Protein AF-A0A0F2R3Y9-F1 (afdb_monomer_lite)

pLDDT: mean 81.36, std 16.97, range [34.66, 98.19]

Structure (mmCIF, N/CA/C/O backbone):
data_AF-A0A0F2R3Y9-F1
#
_entry.id   AF-A0A0F2R3Y9-F1
#
loop_
_atom_site.group_PDB
_atom_site.id
_atom_site.type_symbol
_atom_site.label_atom_id
_atom_site.label_alt_id
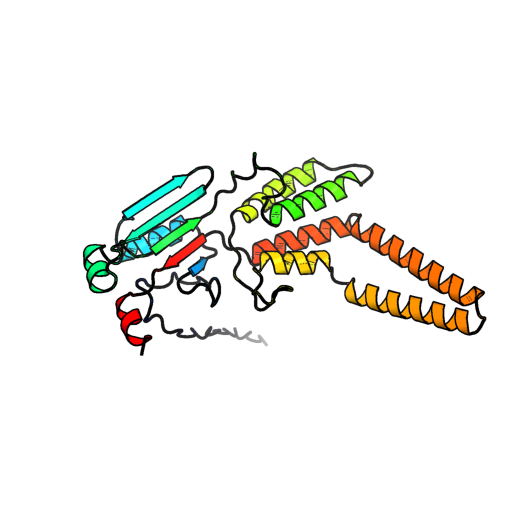_atom_site.label_comp_id
_atom_site.label_asym_id
_atom_site.label_entity_id
_atom_site.label_seq_id
_atom_site.pdbx_PDB_ins_code
_atom_site.Cartn_x
_atom_site.Cartn_y
_atom_site.Cartn_z
_atom_site.occupancy
_atom_site.B_iso_or_equiv
_atom_site.auth_seq_id
_atom_site.auth_comp_id
_atom_site.auth_asym_id
_atom_site.auth_atom_id
_atom_site.pdbx_PDB_model_num
ATOM 1 N N . MET A 1 1 ? 28.876 -37.464 28.758 1.00 40.03 1 MET A N 1
ATOM 2 C CA . MET A 1 1 ? 28.037 -37.826 27.591 1.00 40.03 1 MET A CA 1
ATOM 3 C C . MET A 1 1 ? 27.565 -36.551 26.901 1.00 40.03 1 MET A C 1
ATOM 5 O O . MET A 1 1 ? 26.727 -35.848 27.445 1.00 40.03 1 MET A O 1
ATOM 9 N N . ARG A 1 2 ? 28.167 -36.200 25.757 1.00 38.00 2 ARG A N 1
ATOM 10 C CA . ARG A 1 2 ? 27.858 -34.989 24.975 1.00 38.00 2 ARG A CA 1
ATOM 11 C C . ARG A 1 2 ? 26.819 -35.344 23.906 1.00 38.00 2 ARG A C 1
ATOM 13 O O . ARG A 1 2 ? 27.124 -36.139 23.021 1.00 38.00 2 ARG A O 1
ATOM 20 N N . ARG A 1 3 ? 25.600 -34.801 23.998 1.00 46.94 3 ARG A N 1
ATOM 21 C CA . ARG A 1 3 ? 24.568 -34.964 22.961 1.00 46.94 3 ARG A CA 1
ATOM 22 C C . ARG A 1 3 ? 24.826 -33.959 21.836 1.00 46.94 3 ARG A C 1
ATOM 24 O O . ARG A 1 3 ? 24.832 -32.756 22.068 1.00 46.94 3 ARG A O 1
ATOM 31 N N . LYS A 1 4 ? 25.094 -34.485 20.639 1.00 50.41 4 LYS A N 1
ATOM 32 C CA . LYS A 1 4 ? 25.230 -33.737 19.386 1.00 50.41 4 LYS A CA 1
ATOM 33 C C . LYS A 1 4 ? 23.856 -33.188 18.994 1.00 50.41 4 LYS A C 1
ATOM 35 O O . LYS A 1 4 ? 22.918 -33.961 18.825 1.00 50.41 4 LYS A O 1
ATOM 40 N N . MET A 1 5 ? 23.751 -31.870 18.875 1.00 48.22 5 MET A N 1
ATOM 41 C CA . MET A 1 5 ? 22.572 -31.175 18.367 1.00 48.22 5 MET A CA 1
ATOM 42 C C . MET A 1 5 ? 22.673 -31.168 16.836 1.00 48.22 5 MET A C 1
ATOM 44 O O . MET A 1 5 ? 23.572 -30.547 16.274 1.00 48.22 5 MET A O 1
ATOM 48 N N . ILE A 1 6 ? 21.831 -31.966 16.178 1.00 59.41 6 ILE A N 1
ATOM 49 C CA . ILE A 1 6 ? 21.770 -32.083 14.718 1.00 59.41 6 ILE A CA 1
ATOM 50 C C . ILE A 1 6 ? 20.962 -30.899 14.181 1.00 59.41 6 ILE A C 1
ATOM 52 O O . ILE A 1 6 ? 19.806 -30.702 14.548 1.00 59.41 6 ILE A O 1
ATOM 56 N N . LEU A 1 7 ? 21.619 -30.109 13.336 1.00 44.91 7 LEU A N 1
ATOM 57 C CA . LEU A 1 7 ? 21.083 -28.974 12.596 1.00 44.91 7 LEU A CA 1
ATOM 58 C C . LEU A 1 7 ? 20.102 -29.493 11.526 1.00 44.91 7 LEU A C 1
ATOM 60 O O . LEU A 1 7 ? 20.524 -30.101 10.545 1.00 44.91 7 LEU A O 1
ATOM 64 N N . PHE A 1 8 ? 18.799 -29.278 11.715 1.00 44.06 8 PHE A N 1
ATOM 65 C CA . PHE A 1 8 ? 17.793 -29.511 10.675 1.00 44.06 8 PHE A CA 1
ATOM 66 C C . PHE A 1 8 ? 17.764 -28.288 9.749 1.00 44.06 8 PHE A C 1
ATOM 68 O O . PHE A 1 8 ? 17.145 -27.271 10.053 1.00 44.06 8 PHE A O 1
ATOM 75 N N . VAL A 1 9 ? 18.476 -28.375 8.625 1.00 51.56 9 VAL A N 1
ATOM 76 C CA . VAL A 1 9 ? 18.332 -27.439 7.504 1.00 51.56 9 VAL A CA 1
ATOM 77 C C . VAL A 1 9 ? 17.033 -27.802 6.789 1.00 51.56 9 VAL A C 1
ATOM 79 O O . VAL A 1 9 ? 16.992 -28.731 5.986 1.00 51.56 9 VAL A O 1
ATOM 82 N N . ILE A 1 10 ? 15.950 -27.103 7.124 1.00 46.62 10 ILE A N 1
ATOM 83 C CA . ILE A 1 10 ? 14.699 -27.167 6.366 1.00 46.62 10 ILE A CA 1
ATOM 84 C C . ILE A 1 10 ? 14.893 -26.286 5.133 1.00 46.62 10 ILE A C 1
ATOM 86 O O . ILE A 1 10 ? 14.731 -25.068 5.169 1.00 46.62 10 ILE A O 1
ATOM 90 N N . LEU A 1 11 ? 15.316 -26.928 4.046 1.00 40.19 11 LEU A N 1
ATOM 91 C CA . LEU A 1 11 ? 15.339 -26.369 2.704 1.00 40.19 11 LEU A CA 1
ATOM 92 C C . LEU A 1 11 ? 13.886 -26.296 2.212 1.00 40.19 11 LEU A C 1
ATOM 94 O O . LEU A 1 11 ? 13.387 -27.215 1.566 1.00 40.19 11 LEU A O 1
ATOM 98 N N . SER A 1 12 ? 13.177 -25.230 2.579 1.00 42.28 12 SER A N 1
ATOM 99 C CA . SER A 1 12 ? 11.863 -24.930 2.015 1.00 42.28 12 SER A CA 1
ATOM 100 C C . SER A 1 12 ? 12.043 -24.572 0.542 1.00 42.28 12 SER A C 1
ATOM 102 O O . SER A 1 12 ? 12.284 -23.415 0.200 1.00 42.28 12 SER A O 1
ATOM 104 N N . LEU A 1 13 ? 11.943 -25.578 -0.332 1.00 40.94 13 LEU A N 1
ATOM 105 C CA . LEU A 1 13 ? 11.600 -25.383 -1.735 1.00 40.94 13 LEU A CA 1
ATOM 106 C C . LEU A 1 13 ? 10.250 -24.659 -1.766 1.00 40.94 13 LEU A C 1
ATOM 108 O O . LEU A 1 13 ? 9.191 -25.283 -1.710 1.00 40.94 13 LEU A O 1
ATOM 112 N N . MET A 1 14 ? 10.283 -23.331 -1.836 1.00 44.75 14 MET A N 1
ATOM 113 C CA . MET A 1 14 ? 9.154 -22.587 -2.363 1.00 44.75 14 MET A CA 1
ATOM 114 C C . MET A 1 14 ? 9.002 -23.028 -3.812 1.00 44.75 14 MET A C 1
ATOM 116 O O . MET A 1 14 ? 9.842 -22.725 -4.658 1.00 44.75 14 MET A O 1
ATOM 120 N N . GLY A 1 15 ? 7.971 -23.838 -4.052 1.00 40.78 15 GLY A N 1
ATOM 121 C CA . GLY A 1 15 ? 7.560 -24.242 -5.381 1.00 40.78 15 GLY A CA 1
ATOM 122 C C . GLY A 1 15 ? 7.377 -22.992 -6.221 1.00 40.78 15 GLY A C 1
ATOM 123 O O . GLY A 1 15 ? 6.448 -22.218 -6.003 1.00 40.78 15 GLY A O 1
ATOM 124 N N . VAL A 1 16 ? 8.298 -22.792 -7.159 1.00 44.16 16 VAL A N 1
ATOM 125 C CA . VAL A 1 16 ? 8.151 -21.830 -8.240 1.00 44.16 16 VAL A CA 1
ATOM 126 C C . VAL A 1 16 ? 6.976 -22.340 -9.063 1.00 44.16 16 VAL A C 1
ATOM 128 O O . VAL A 1 16 ? 7.125 -23.221 -9.909 1.00 44.16 16 VAL A O 1
ATOM 131 N N . THR A 1 17 ? 5.778 -21.852 -8.750 1.00 42.53 17 THR A N 1
ATOM 132 C CA . THR A 1 17 ? 4.620 -21.983 -9.623 1.00 42.53 17 THR A CA 1
ATOM 133 C C . THR A 1 17 ? 5.016 -21.332 -10.935 1.00 42.53 17 THR A C 1
ATOM 135 O O . THR A 1 17 ? 5.116 -20.110 -11.030 1.00 42.53 17 THR A O 1
ATOM 138 N N . SER A 1 18 ? 5.324 -22.169 -11.918 1.00 41.16 18 SER A N 1
ATOM 139 C CA . SER A 1 18 ? 5.604 -21.797 -13.296 1.00 41.16 18 SER A CA 1
ATOM 140 C C . SER A 1 18 ? 4.277 -21.362 -13.915 1.00 41.16 18 SER A C 1
ATOM 142 O O . SER A 1 18 ? 3.652 -22.091 -14.679 1.00 41.16 18 SER A O 1
ATOM 144 N N . SER A 1 19 ? 3.791 -20.183 -13.521 1.00 46.03 19 SER A N 1
ATOM 145 C CA . SER A 1 19 ? 2.838 -19.455 -14.345 1.00 46.03 19 SER A CA 1
ATOM 146 C C . SER A 1 19 ? 3.525 -19.233 -15.685 1.00 46.03 19 SER A C 1
ATOM 148 O O . SER A 1 19 ? 4.710 -18.896 -15.733 1.00 46.03 19 SER A O 1
ATOM 150 N N . SER A 1 20 ? 2.823 -19.532 -16.773 1.00 47.09 20 SER A N 1
ATOM 151 C CA . SER A 1 20 ? 3.356 -19.438 -18.124 1.00 47.09 20 SER A CA 1
ATOM 152 C C . SER A 1 20 ? 3.825 -18.008 -18.394 1.00 47.09 20 SER A C 1
ATOM 154 O O . SER A 1 20 ? 3.058 -17.155 -18.827 1.00 47.09 20 SER A O 1
ATOM 156 N N . ALA A 1 21 ? 5.113 -17.758 -18.170 1.00 52.66 21 ALA A N 1
ATOM 157 C CA . ALA A 1 21 ? 5.819 -16.531 -18.523 1.00 52.66 21 ALA A CA 1
ATOM 158 C C . ALA A 1 21 ? 5.911 -16.319 -20.050 1.00 52.66 21 ALA A C 1
ATOM 160 O O . ALA A 1 21 ? 6.653 -15.455 -20.500 1.00 52.66 21 ALA A O 1
ATOM 161 N N . GLY A 1 22 ? 5.186 -17.120 -20.842 1.00 59.03 22 GLY A N 1
ATOM 162 C CA . GLY A 1 22 ? 5.231 -17.127 -22.301 1.00 59.03 22 GLY A CA 1
ATOM 163 C C . GLY A 1 22 ? 4.578 -15.915 -22.959 1.00 59.03 22 GLY A C 1
ATOM 164 O O . GLY A 1 22 ? 4.890 -15.648 -24.107 1.00 59.03 22 GLY A O 1
ATOM 165 N N . ASP A 1 23 ? 3.745 -15.158 -22.240 1.00 81.75 23 ASP A N 1
ATOM 166 C CA . ASP A 1 23 ? 3.002 -14.035 -22.829 1.00 81.75 23 ASP A CA 1
ATOM 167 C C . ASP A 1 23 ? 3.606 -12.659 -22.499 1.00 81.75 23 ASP A C 1
ATOM 169 O O . ASP A 1 23 ? 3.017 -11.637 -22.842 1.00 81.75 23 ASP A O 1
ATOM 173 N N . LEU A 1 24 ? 4.747 -12.587 -21.804 1.00 87.25 24 LEU A N 1
ATOM 174 C CA . LEU A 1 24 ? 5.373 -11.319 -21.408 1.00 87.25 24 LEU A CA 1
ATOM 175 C C . LEU A 1 24 ? 6.619 -11.035 -22.239 1.00 87.25 24 LEU A C 1
ATOM 177 O O . LEU A 1 24 ? 7.456 -11.907 -22.447 1.00 87.25 24 LEU A O 1
ATOM 181 N N . LEU A 1 25 ? 6.795 -9.774 -22.633 1.00 89.69 25 LEU A N 1
ATOM 182 C CA . LEU A 1 25 ? 7.944 -9.357 -23.443 1.00 89.69 25 LEU A CA 1
ATOM 183 C C . LEU A 1 25 ? 9.272 -9.331 -22.692 1.00 89.69 25 LEU A C 1
ATOM 185 O O . LEU A 1 25 ? 10.326 -9.269 -23.320 1.00 89.69 25 LEU A O 1
ATOM 189 N N . ALA A 1 26 ? 9.227 -9.337 -21.364 1.00 92.31 26 ALA A N 1
ATOM 190 C CA . ALA A 1 26 ? 10.391 -9.239 -20.501 1.00 92.31 26 ALA A CA 1
ATOM 191 C C . ALA A 1 26 ? 10.300 -10.246 -19.350 1.00 92.31 26 ALA A C 1
ATOM 193 O O . ALA A 1 26 ? 9.192 -10.589 -18.922 1.00 92.31 26 ALA A O 1
ATOM 194 N N . PRO A 1 27 ? 11.445 -10.686 -18.796 1.00 94.19 27 PRO A N 1
ATOM 195 C CA . PRO A 1 27 ? 11.444 -11.515 -17.602 1.00 94.19 27 PRO A CA 1
ATOM 196 C C . PRO A 1 27 ? 10.853 -10.752 -16.411 1.00 94.19 27 PRO A C 1
ATOM 198 O O . PRO A 1 27 ? 11.134 -9.572 -16.205 1.00 94.19 27 PRO A O 1
ATOM 201 N N . ILE A 1 28 ? 10.072 -11.450 -15.587 1.00 95.56 28 ILE A N 1
ATOM 202 C CA . ILE A 1 28 ? 9.555 -10.897 -14.332 1.00 95.56 28 ILE A CA 1
ATOM 203 C C . ILE A 1 28 ? 10.728 -10.681 -13.366 1.00 95.56 28 ILE A C 1
ATOM 205 O O . ILE A 1 28 ? 11.554 -11.575 -13.168 1.00 95.56 28 ILE A O 1
ATOM 209 N N . TYR A 1 29 ? 10.785 -9.504 -12.739 1.00 96.62 29 TYR A N 1
ATOM 210 C CA . TYR A 1 29 ? 11.793 -9.194 -11.723 1.00 96.62 29 TYR A CA 1
ATOM 211 C C . TYR A 1 29 ? 11.750 -10.211 -10.559 1.00 96.62 29 TYR A C 1
ATOM 213 O O . TYR A 1 29 ? 10.668 -10.463 -10.016 1.00 96.62 29 TYR A O 1
ATOM 221 N N . PRO A 1 30 ? 12.894 -10.782 -10.131 1.00 96.75 30 PRO A N 1
ATOM 222 C CA . PRO A 1 30 ? 12.930 -11.778 -9.062 1.00 96.75 30 PRO A CA 1
ATOM 223 C C . PRO A 1 30 ? 12.281 -11.294 -7.760 1.00 96.75 30 PRO A C 1
ATOM 225 O O . PRO A 1 30 ? 12.584 -10.214 -7.263 1.00 96.75 30 PRO A O 1
ATOM 228 N N . GLY A 1 31 ? 11.388 -12.107 -7.191 1.00 95.31 31 GLY A N 1
ATOM 229 C CA . GLY A 1 31 ? 10.682 -11.778 -5.947 1.00 95.31 31 GLY A CA 1
ATOM 230 C C . GLY A 1 31 ? 9.546 -10.759 -6.098 1.00 95.31 31 GLY A C 1
ATOM 231 O O . GLY A 1 31 ? 8.914 -10.414 -5.099 1.00 95.31 31 GLY A O 1
ATOM 232 N N . ALA A 1 32 ? 9.255 -10.289 -7.315 1.00 97.19 32 ALA A N 1
ATOM 233 C CA . ALA A 1 32 ? 8.072 -9.478 -7.558 1.00 97.19 32 ALA A CA 1
ATOM 234 C C . ALA A 1 32 ? 6.789 -10.319 -7.433 1.00 97.19 32 ALA A C 1
ATOM 236 O O . ALA A 1 32 ? 6.745 -11.486 -7.822 1.00 97.19 32 ALA A O 1
ATOM 237 N N . VAL A 1 33 ? 5.729 -9.706 -6.912 1.00 95.81 33 VAL A N 1
ATOM 238 C CA . VAL A 1 33 ? 4.396 -10.309 -6.787 1.00 95.81 33 VAL A CA 1
ATOM 239 C C . VAL A 1 33 ? 3.462 -9.738 -7.847 1.00 95.81 33 VAL A C 1
ATOM 241 O O . VAL A 1 33 ? 3.608 -8.581 -8.238 1.00 95.81 33 VAL A O 1
ATOM 244 N N . SER A 1 34 ? 2.492 -10.522 -8.318 1.00 94.12 34 SER A N 1
ATOM 245 C CA . SER A 1 34 ? 1.458 -10.005 -9.222 1.00 94.12 34 SER A CA 1
ATOM 246 C C . SER A 1 34 ? 0.596 -8.961 -8.508 1.00 94.12 34 SER A C 1
ATOM 248 O O . SER A 1 34 ? 0.260 -9.122 -7.335 1.00 94.12 34 SER A O 1
ATOM 250 N N . PHE A 1 35 ? 0.223 -7.897 -9.222 1.00 90.88 35 PHE A N 1
ATOM 251 C CA . PHE A 1 35 ? -0.717 -6.901 -8.712 1.00 90.88 35 PHE A CA 1
ATOM 252 C C . PHE A 1 35 ? -2.122 -7.490 -8.508 1.00 90.88 35 PHE A C 1
ATOM 254 O O . PHE A 1 35 ? -2.826 -7.089 -7.586 1.00 90.88 35 PHE A O 1
ATOM 261 N N . GLY A 1 36 ? -2.530 -8.426 -9.366 1.00 87.00 36 GLY A N 1
ATOM 262 C CA . GLY A 1 36 ? -3.874 -8.993 -9.414 1.00 87.00 36 GLY A CA 1
ATOM 263 C C . GLY A 1 36 ? -4.154 -9.630 -10.776 1.00 87.00 36 GLY A C 1
ATOM 264 O O . GLY A 1 36 ? -3.518 -9.291 -11.774 1.00 87.00 36 GLY A O 1
ATOM 265 N N . SER A 1 37 ? -5.104 -10.565 -10.829 1.00 81.38 37 SER A N 1
ATOM 266 C CA . SER A 1 37 ? -5.457 -11.283 -12.065 1.00 81.38 37 SER A CA 1
ATOM 267 C C . SER A 1 37 ? -6.174 -10.418 -13.107 1.00 81.38 37 SER A C 1
ATOM 269 O O . SER A 1 37 ? -6.188 -10.765 -14.283 1.00 81.38 37 SER A O 1
ATOM 271 N N . ASP A 1 38 ? -6.748 -9.289 -12.697 1.00 80.31 38 ASP A N 1
ATOM 272 C CA . ASP A 1 38 ? -7.406 -8.303 -13.560 1.00 80.31 38 ASP A CA 1
ATOM 273 C C . ASP A 1 38 ? -6.417 -7.361 -14.270 1.00 80.31 38 ASP A C 1
ATOM 275 O O . ASP A 1 38 ? -6.800 -6.636 -15.188 1.00 80.31 38 ASP A O 1
ATOM 279 N N . ARG A 1 39 ? -5.147 -7.366 -13.851 1.00 81.44 39 ARG A N 1
ATOM 280 C CA . ARG A 1 39 ? -4.072 -6.527 -14.390 1.00 81.44 39 ARG A CA 1
ATOM 281 C C . ARG A 1 39 ? -2.864 -7.382 -14.778 1.00 81.44 39 ARG A C 1
ATOM 283 O O . ARG A 1 39 ? -1.811 -7.287 -14.136 1.00 81.44 39 ARG A O 1
ATOM 290 N N . PRO A 1 40 ? -2.990 -8.225 -15.820 1.00 86.69 40 PRO A N 1
ATOM 291 C CA . PRO A 1 40 ? -1.864 -9.008 -16.313 1.00 86.69 40 PRO A CA 1
ATOM 292 C C . PRO A 1 40 ? -0.706 -8.083 -16.710 1.00 86.69 40 PRO A C 1
ATOM 294 O O . PRO A 1 40 ? -0.921 -6.986 -17.219 1.00 86.69 40 PRO A O 1
ATOM 297 N N . GLY A 1 41 ? 0.527 -8.511 -16.437 1.00 90.62 41 GLY A N 1
ATOM 298 C CA . GLY A 1 41 ? 1.726 -7.710 -16.700 1.00 90.62 41 GLY A CA 1
ATOM 299 C C . GLY A 1 41 ? 2.079 -6.690 -15.612 1.00 90.62 41 GLY A C 1
ATOM 300 O O . GLY A 1 41 ? 3.182 -6.149 -15.644 1.00 90.62 41 GLY A O 1
ATOM 301 N N . HIS A 1 42 ? 1.221 -6.454 -14.613 1.00 93.94 42 HIS A N 1
ATOM 302 C CA . HIS A 1 42 ? 1.556 -5.588 -13.481 1.00 93.94 42 HIS A CA 1
ATOM 303 C C . HIS A 1 42 ? 2.095 -6.392 -12.294 1.00 93.94 42 HIS A C 1
ATOM 305 O O . HIS A 1 42 ? 1.447 -7.308 -11.779 1.00 93.94 42 HIS A O 1
ATOM 311 N N . PHE A 1 43 ? 3.264 -5.988 -11.813 1.00 96.81 43 PHE A N 1
ATOM 312 C CA . PHE A 1 43 ? 3.979 -6.601 -10.704 1.00 96.81 43 PHE A CA 1
ATOM 313 C C . PHE A 1 43 ? 4.434 -5.552 -9.692 1.00 96.81 43 PHE A C 1
ATOM 315 O O . PHE A 1 43 ? 4.614 -4.378 -10.018 1.00 96.81 43 PHE A O 1
ATOM 322 N N . LEU A 1 44 ? 4.638 -5.981 -8.453 1.00 97.56 44 LEU A N 1
ATOM 323 C CA . LEU A 1 44 ? 5.044 -5.151 -7.326 1.00 97.56 44 LEU A CA 1
ATOM 324 C C . LEU A 1 44 ? 6.265 -5.759 -6.635 1.00 97.56 44 LEU A C 1
ATOM 326 O O . LEU A 1 44 ? 6.353 -6.977 -6.499 1.00 97.56 44 LEU A O 1
ATOM 330 N N . THR A 1 45 ? 7.197 -4.934 -6.160 1.00 98.06 45 THR A N 1
ATOM 331 C CA . THR A 1 45 ? 8.374 -5.411 -5.416 1.00 98.06 45 THR A CA 1
ATOM 332 C C . THR A 1 45 ? 8.736 -4.507 -4.240 1.00 98.06 45 THR A C 1
ATOM 334 O O . THR A 1 45 ? 8.465 -3.304 -4.245 1.00 98.06 45 THR A O 1
ATOM 337 N N . LYS A 1 46 ? 9.301 -5.131 -3.196 1.00 97.38 46 LYS A N 1
ATOM 338 C CA . LYS A 1 46 ? 9.830 -4.465 -1.996 1.00 97.38 46 LYS A CA 1
ATOM 339 C C . LYS A 1 46 ? 11.172 -3.787 -2.264 1.00 97.38 46 LYS A C 1
ATOM 341 O O . LYS A 1 46 ? 11.564 -2.908 -1.500 1.00 97.38 46 LYS A O 1
ATOM 346 N N . ASP A 1 47 ? 11.840 -4.173 -3.346 1.00 98.12 47 ASP A N 1
ATOM 347 C CA . ASP A 1 47 ? 13.114 -3.596 -3.741 1.00 98.12 47 ASP A CA 1
ATOM 348 C C . ASP A 1 47 ? 12.960 -2.162 -4.251 1.00 98.12 47 ASP A C 1
ATOM 350 O O . ASP A 1 47 ? 11.907 -1.722 -4.728 1.00 98.12 47 ASP A O 1
ATOM 354 N N . SER A 1 48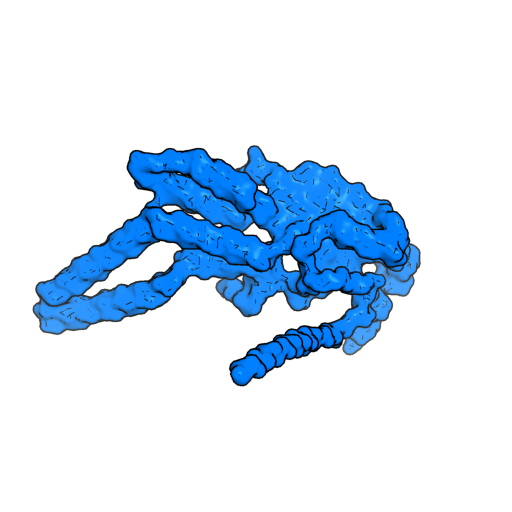 ? 14.052 -1.412 -4.138 1.00 97.12 48 SER A N 1
ATOM 355 C CA . SER A 1 48 ? 14.099 -0.014 -4.550 1.00 97.12 48 SER A CA 1
ATOM 356 C C . SER A 1 48 ? 14.035 0.147 -6.069 1.00 97.12 48 SER A C 1
ATOM 358 O O . SER A 1 48 ? 14.490 -0.708 -6.832 1.00 97.12 48 SER A O 1
ATOM 360 N N . PHE A 1 49 ? 13.559 1.314 -6.508 1.00 96.94 49 PHE A N 1
ATOM 361 C CA . PHE A 1 49 ? 13.556 1.717 -7.915 1.00 96.94 49 PHE A CA 1
ATOM 362 C C . PHE A 1 49 ? 14.909 1.498 -8.609 1.00 96.94 49 PHE A C 1
ATOM 364 O O . PHE A 1 49 ? 14.945 0.990 -9.724 1.00 96.94 49 PHE A O 1
ATOM 371 N N . GLU A 1 50 ? 16.025 1.836 -7.950 1.00 97.56 50 GLU A N 1
ATOM 372 C CA . GLU A 1 50 ? 17.367 1.696 -8.536 1.00 97.56 50 GLU A CA 1
ATOM 373 C C . GLU A 1 50 ? 17.774 0.239 -8.751 1.00 97.56 50 GLU A C 1
ATOM 375 O O . GLU A 1 50 ? 18.401 -0.082 -9.760 1.00 97.56 50 GLU A O 1
ATOM 380 N N . GLN A 1 51 ? 17.408 -0.658 -7.832 1.00 98.19 51 GLN A N 1
ATOM 381 C CA . GLN A 1 51 ? 17.692 -2.088 -7.979 1.00 98.19 51 GLN A CA 1
ATOM 382 C C . GLN A 1 51 ? 16.930 -2.669 -9.172 1.00 98.19 51 GLN A C 1
ATOM 384 O O . GLN A 1 51 ? 17.527 -3.326 -10.026 1.00 98.19 51 GLN A O 1
ATOM 389 N N . VAL A 1 52 ? 15.638 -2.353 -9.277 1.00 98.00 52 VAL A N 1
ATOM 390 C CA . VAL A 1 52 ? 14.782 -2.819 -10.374 1.00 98.00 52 VAL A CA 1
ATOM 391 C C . VAL A 1 52 ? 15.222 -2.224 -11.713 1.00 98.00 52 VAL A C 1
ATOM 393 O O . VAL A 1 52 ? 15.351 -2.940 -12.704 1.00 98.00 52 VAL A O 1
ATOM 396 N N . LYS A 1 53 ? 15.533 -0.924 -11.744 1.00 97.56 53 LYS A N 1
ATOM 397 C CA . LYS A 1 53 ? 16.093 -0.242 -12.917 1.00 97.56 53 LYS A CA 1
ATOM 398 C C . LYS A 1 53 ? 17.389 -0.910 -13.374 1.00 97.56 53 LYS A C 1
ATOM 400 O O . LYS A 1 53 ? 17.548 -1.181 -14.560 1.00 97.56 53 LYS A O 1
ATOM 405 N N . LYS A 1 54 ? 18.308 -1.200 -12.448 1.00 97.88 54 LYS A N 1
ATOM 406 C CA . LYS A 1 54 ? 19.583 -1.860 -12.758 1.00 97.88 54 LYS A CA 1
ATOM 407 C C . LYS A 1 54 ? 19.383 -3.266 -13.324 1.00 97.88 54 LYS A C 1
ATOM 409 O O . LYS A 1 54 ? 20.117 -3.641 -14.232 1.00 97.88 54 LYS A O 1
ATOM 414 N N . PHE A 1 55 ? 18.408 -4.020 -12.817 1.00 97.69 55 PHE A N 1
ATOM 415 C CA . PHE A 1 55 ? 18.080 -5.347 -13.339 1.00 97.69 55 PHE A CA 1
ATOM 416 C C . PHE A 1 55 ? 17.697 -5.291 -14.821 1.00 97.69 55 PHE A C 1
ATOM 418 O O . PHE A 1 55 ? 18.355 -5.927 -15.641 1.00 97.69 55 PHE A O 1
ATOM 425 N N . TYR A 1 56 ? 16.710 -4.468 -15.187 1.00 97.25 56 TYR A N 1
ATOM 426 C CA . TYR A 1 56 ? 16.283 -4.361 -16.586 1.00 97.25 56 TYR A CA 1
ATOM 427 C C . TYR A 1 56 ? 17.333 -3.704 -17.482 1.00 97.25 56 TYR A C 1
ATOM 429 O O . TYR A 1 56 ? 17.446 -4.059 -18.656 1.00 97.25 56 TYR A O 1
ATOM 437 N N . ALA A 1 57 ? 18.157 -2.813 -16.925 1.00 96.81 57 ALA A N 1
ATOM 438 C CA . ALA A 1 57 ? 19.292 -2.262 -17.649 1.00 96.81 57 ALA A CA 1
ATOM 439 C C . ALA A 1 57 ? 20.374 -3.309 -17.963 1.00 96.81 57 ALA A C 1
ATOM 441 O O . ALA A 1 57 ? 21.081 -3.178 -18.959 1.00 96.81 57 ALA A O 1
ATOM 442 N N . GLY A 1 58 ? 20.505 -4.348 -17.132 1.00 94.12 58 GLY A N 1
ATOM 443 C CA . GLY A 1 58 ? 21.411 -5.469 -17.378 1.00 94.12 58 GLY A CA 1
ATOM 444 C C . GLY A 1 58 ? 20.982 -6.351 -18.553 1.00 94.12 58 GLY A C 1
ATOM 445 O O . GLY A 1 58 ? 21.847 -6.900 -19.227 1.00 94.12 58 GLY A O 1
ATOM 446 N N . ASP A 1 59 ? 19.676 -6.452 -18.817 1.00 90.62 59 ASP A N 1
ATOM 447 C CA . ASP A 1 59 ? 19.130 -7.220 -19.945 1.00 90.62 59 ASP A CA 1
ATOM 448 C C . ASP A 1 59 ? 19.099 -6.407 -21.251 1.00 90.62 59 ASP A C 1
ATOM 450 O O . ASP A 1 59 ? 19.555 -6.873 -22.294 1.00 90.62 59 ASP A O 1
ATOM 454 N N . LYS A 1 60 ? 18.587 -5.167 -21.210 1.00 90.50 60 LYS A N 1
ATOM 455 C CA . LYS A 1 60 ? 18.349 -4.347 -22.418 1.00 90.50 60 LYS A CA 1
ATOM 456 C C . LYS A 1 60 ? 19.319 -3.202 -22.657 1.00 90.50 60 LYS A C 1
ATOM 458 O O . LYS A 1 60 ? 19.266 -2.584 -23.719 1.00 90.50 60 LYS A O 1
ATOM 463 N N . GLY A 1 61 ? 20.209 -2.914 -21.717 1.00 92.00 61 GLY A N 1
ATOM 464 C CA . GLY A 1 61 ? 21.025 -1.705 -21.751 1.00 92.00 61 GLY A CA 1
ATOM 465 C C . GLY A 1 61 ? 20.301 -0.495 -21.145 1.00 92.00 61 GLY A C 1
ATOM 466 O O . GLY A 1 61 ? 19.335 -0.650 -20.398 1.00 92.00 61 GLY A O 1
ATOM 467 N N . PRO A 1 62 ? 20.783 0.735 -21.387 1.00 93.50 62 PRO A N 1
ATOM 468 C CA . PRO A 1 62 ? 20.252 1.917 -20.719 1.00 93.50 62 PRO A CA 1
ATOM 469 C C . PRO A 1 62 ? 18.767 2.129 -21.026 1.00 93.50 62 PRO A C 1
ATOM 471 O O . PRO A 1 62 ? 18.269 1.784 -22.097 1.00 93.50 62 PRO A O 1
ATOM 474 N N . ALA A 1 63 ? 18.067 2.740 -20.074 1.00 94.44 63 ALA A N 1
ATOM 475 C CA . ALA A 1 63 ? 16.666 3.080 -20.244 1.00 94.44 63 ALA A CA 1
ATOM 476 C C . ALA A 1 63 ? 16.442 4.000 -21.450 1.00 94.44 63 ALA A C 1
ATOM 478 O O . ALA A 1 63 ? 17.187 4.954 -21.667 1.00 94.44 63 ALA A O 1
ATOM 479 N N . THR A 1 64 ? 15.362 3.746 -22.186 1.00 93.94 64 THR A N 1
ATOM 480 C CA . THR A 1 64 ? 14.946 4.558 -23.334 1.00 93.94 64 THR A CA 1
ATOM 481 C C . THR A 1 64 ? 14.445 5.928 -22.887 1.00 93.94 64 THR A C 1
ATOM 483 O O . THR A 1 64 ? 14.652 6.925 -23.572 1.00 93.94 64 THR A O 1
ATOM 486 N N . SER A 1 65 ? 13.788 5.996 -21.726 1.00 93.81 65 SER A N 1
ATOM 487 C CA . SER A 1 65 ? 13.427 7.265 -21.098 1.00 93.81 65 SER A CA 1
ATOM 488 C C . SER A 1 65 ? 13.378 7.144 -19.580 1.00 93.81 65 SER A C 1
ATOM 490 O O . SER A 1 65 ? 13.064 6.085 -19.038 1.00 93.81 65 SER A O 1
ATOM 492 N N . GLU A 1 66 ? 13.663 8.246 -18.897 1.00 94.75 66 GLU A N 1
ATOM 493 C CA . GLU A 1 66 ? 13.518 8.382 -17.452 1.00 94.75 66 GLU A CA 1
ATOM 494 C C . GLU A 1 66 ? 12.847 9.722 -17.155 1.00 94.75 66 GLU A C 1
ATOM 496 O O . GLU A 1 66 ? 13.235 10.762 -17.689 1.00 94.75 66 GLU A O 1
ATOM 501 N N . LYS A 1 67 ? 11.815 9.694 -16.314 1.00 92.94 67 LYS A N 1
ATOM 502 C CA . LYS A 1 67 ? 11.096 10.877 -15.849 1.00 92.94 67 LYS A CA 1
ATOM 503 C C . LYS A 1 67 ? 11.223 10.956 -14.337 1.00 92.94 67 LYS A C 1
ATOM 505 O O . LYS A 1 67 ? 10.975 9.979 -13.632 1.00 92.94 67 LYS A O 1
ATOM 510 N N . ASN A 1 68 ? 11.570 12.136 -13.843 1.00 91.19 68 ASN A N 1
ATOM 511 C CA . ASN A 1 68 ? 11.610 12.440 -12.421 1.00 91.19 68 ASN A CA 1
ATOM 512 C C . ASN A 1 68 ? 10.759 13.685 -12.172 1.00 91.19 68 ASN A C 1
ATOM 514 O O . ASN A 1 68 ? 11.200 14.803 -12.436 1.00 91.19 68 ASN A O 1
ATOM 518 N N . HIS A 1 69 ? 9.522 13.480 -11.730 1.00 82.69 69 HIS A N 1
ATOM 519 C CA . HIS A 1 69 ? 8.591 14.554 -11.420 1.00 82.69 69 HIS A CA 1
ATOM 520 C C . HIS A 1 69 ? 8.409 14.622 -9.909 1.00 82.69 69 HIS A C 1
ATOM 522 O O . HIS A 1 69 ? 8.018 13.631 -9.295 1.00 82.69 69 HIS A O 1
ATOM 528 N N . LYS A 1 70 ? 8.637 15.795 -9.309 1.00 78.69 70 LYS A N 1
ATOM 529 C CA . LYS A 1 70 ? 8.483 15.975 -7.856 1.00 78.69 70 LYS A CA 1
ATOM 530 C C . LYS A 1 70 ? 7.113 15.515 -7.362 1.00 78.69 70 LYS A C 1
ATOM 532 O O . LYS A 1 70 ? 7.025 14.835 -6.351 1.00 78.69 70 LYS A O 1
ATOM 537 N N . GLU A 1 71 ? 6.062 15.796 -8.128 1.00 77.31 71 GLU A N 1
ATOM 538 C CA . GLU A 1 71 ? 4.691 15.429 -7.757 1.00 77.31 71 GLU A CA 1
ATOM 539 C C . GLU A 1 71 ? 4.317 14.002 -8.193 1.00 77.31 71 GLU A C 1
ATOM 541 O O . GLU A 1 71 ? 3.730 13.256 -7.425 1.00 77.31 71 GLU A O 1
ATOM 546 N N . LEU A 1 72 ? 4.702 13.548 -9.391 1.00 77.50 72 LEU A N 1
ATOM 547 C CA . LEU A 1 72 ? 4.214 12.258 -9.911 1.00 77.50 72 LEU A CA 1
ATOM 548 C C . LEU A 1 72 ? 5.111 11.077 -9.515 1.00 77.50 72 LEU A C 1
ATOM 550 O O . LEU A 1 72 ? 4.716 9.920 -9.638 1.00 77.50 72 LEU A O 1
ATOM 554 N N . GLY A 1 73 ? 6.310 11.360 -9.007 1.00 89.38 73 GLY A N 1
ATOM 555 C CA . GLY A 1 73 ? 7.317 10.373 -8.659 1.00 89.38 73 GLY A CA 1
ATOM 556 C C . GLY A 1 73 ? 8.292 10.119 -9.802 1.00 89.38 73 GLY A C 1
ATOM 557 O O . GLY A 1 73 ? 8.554 10.982 -10.646 1.00 89.38 73 GLY A O 1
ATOM 558 N N . ARG A 1 74 ? 8.876 8.922 -9.813 1.00 94.56 74 ARG A N 1
ATOM 559 C CA . ARG A 1 74 ? 9.906 8.543 -10.784 1.00 94.56 74 ARG A CA 1
ATOM 560 C C . ARG A 1 74 ? 9.412 7.387 -11.623 1.00 94.56 74 ARG A C 1
ATOM 562 O O . ARG A 1 74 ? 8.841 6.434 -11.099 1.00 94.56 74 ARG A O 1
ATOM 569 N N . SER A 1 75 ? 9.669 7.462 -12.919 1.00 96.00 75 SER A N 1
ATOM 570 C CA . SER A 1 75 ? 9.410 6.363 -13.837 1.00 96.00 75 SER A CA 1
ATOM 571 C C . SER A 1 75 ? 10.556 6.203 -14.819 1.00 96.00 75 SER A C 1
ATOM 573 O O . SER A 1 75 ? 11.229 7.167 -15.185 1.00 96.00 75 SER A O 1
ATOM 575 N N . VAL A 1 76 ? 10.784 4.970 -15.239 1.00 97.06 76 VAL A N 1
ATOM 576 C CA . VAL A 1 76 ? 11.765 4.628 -16.262 1.00 97.06 76 VAL A CA 1
ATOM 577 C C . VAL A 1 76 ? 11.148 3.614 -17.213 1.00 97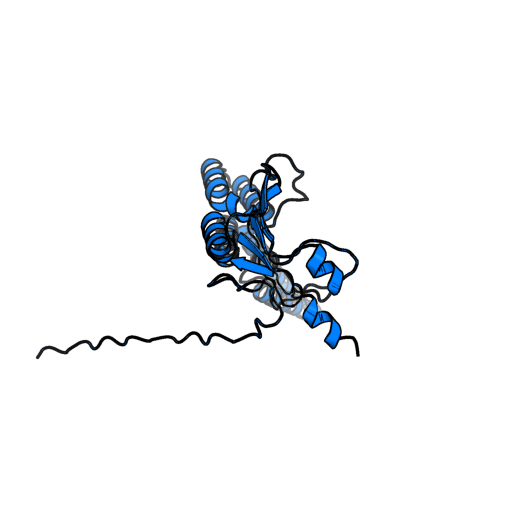.06 76 VAL A C 1
ATOM 579 O O . VAL A 1 76 ? 10.398 2.736 -16.785 1.00 97.06 76 VAL A O 1
ATOM 582 N N . PHE A 1 77 ? 11.440 3.765 -18.500 1.00 96.56 77 PHE A N 1
ATOM 583 C CA . PHE A 1 77 ? 10.961 2.880 -19.551 1.00 96.56 77 PHE A CA 1
ATOM 584 C C . PHE A 1 77 ? 12.127 2.201 -20.262 1.00 96.56 77 PHE A C 1
ATOM 586 O O . PHE A 1 77 ? 13.076 2.862 -20.693 1.00 96.56 77 PHE A O 1
ATOM 593 N N . PHE A 1 78 ? 12.011 0.888 -20.421 1.00 95.81 78 PHE A N 1
ATOM 594 C CA . PHE A 1 78 ? 12.902 0.054 -21.213 1.00 95.81 78 PHE A CA 1
ATOM 595 C C . PHE A 1 78 ? 12.119 -0.496 -22.397 1.00 95.81 78 PHE A C 1
ATOM 597 O O . PHE A 1 78 ? 11.158 -1.241 -22.211 1.00 95.81 78 PHE A O 1
ATOM 604 N N . GLN A 1 79 ? 12.525 -0.142 -23.611 1.00 94.31 79 GLN A N 1
ATOM 605 C CA . GLN A 1 79 ? 11.897 -0.648 -24.823 1.00 94.31 79 GLN A CA 1
ATOM 606 C C . GLN A 1 79 ? 12.361 -2.081 -25.119 1.00 94.31 79 GLN A C 1
ATOM 608 O O . GLN A 1 79 ? 13.557 -2.331 -25.250 1.00 94.31 79 GLN A O 1
ATOM 613 N N . TYR A 1 80 ? 11.412 -3.010 -25.262 1.00 91.81 80 TYR A N 1
ATOM 614 C CA . TYR A 1 80 ? 11.688 -4.407 -25.633 1.00 91.81 80 TYR A CA 1
ATOM 615 C C . TYR A 1 80 ? 11.309 -4.699 -27.085 1.00 91.81 80 TYR A C 1
ATOM 617 O O . TYR A 1 80 ? 11.935 -5.546 -27.717 1.00 91.81 80 TYR A O 1
ATOM 625 N N . MET A 1 81 ? 10.334 -3.968 -27.629 1.00 89.19 81 MET A N 1
ATOM 626 C CA . MET A 1 81 ? 9.918 -4.065 -29.023 1.00 89.19 81 MET A CA 1
ATOM 627 C C . MET A 1 81 ? 9.716 -2.665 -29.609 1.00 89.19 81 MET A C 1
ATOM 629 O O . MET A 1 81 ? 9.136 -1.781 -28.971 1.00 89.19 81 MET A O 1
ATOM 633 N N . SER A 1 82 ? 10.245 -2.443 -30.815 1.00 85.62 82 SER A N 1
ATOM 634 C CA . SER A 1 82 ? 10.137 -1.155 -31.502 1.00 85.62 82 SER A CA 1
ATOM 635 C C . SER A 1 82 ? 8.725 -0.912 -32.027 1.00 85.62 82 SER A C 1
ATOM 637 O O . SER A 1 82 ? 8.014 -1.860 -32.342 1.00 85.62 82 SER A O 1
ATOM 639 N N . ALA A 1 83 ? 8.330 0.353 -32.190 1.00 82.25 83 ALA A N 1
ATOM 640 C CA . ALA A 1 83 ? 7.045 0.703 -32.804 1.00 82.25 83 ALA A CA 1
ATOM 641 C C . ALA A 1 83 ? 6.855 0.053 -34.191 1.00 82.25 83 ALA A C 1
ATOM 643 O O . ALA A 1 83 ? 5.755 -0.377 -34.527 1.00 82.25 83 ALA A O 1
ATOM 644 N N . ALA A 1 84 ? 7.936 -0.074 -34.971 1.00 81.25 84 ALA A N 1
ATOM 645 C CA . ALA A 1 84 ? 7.913 -0.729 -36.278 1.00 81.25 84 ALA A CA 1
ATOM 646 C C . ALA A 1 84 ? 7.656 -2.242 -36.179 1.00 81.25 84 ALA A C 1
ATOM 648 O O . ALA A 1 84 ? 6.972 -2.809 -37.029 1.00 81.25 84 ALA A O 1
ATOM 649 N N . ASP A 1 85 ? 8.181 -2.899 -35.142 1.00 82.12 85 ASP A N 1
ATOM 650 C CA . ASP A 1 85 ? 7.930 -4.320 -34.895 1.00 82.12 85 ASP A CA 1
ATOM 651 C C . ASP A 1 85 ? 6.537 -4.561 -34.317 1.00 82.12 85 ASP A C 1
ATOM 653 O O . ASP A 1 85 ? 5.880 -5.516 -34.719 1.00 82.12 85 ASP A O 1
ATOM 657 N N . VAL A 1 86 ? 6.051 -3.667 -33.451 1.00 79.69 86 VAL A N 1
ATOM 658 C CA . VAL A 1 86 ? 4.675 -3.714 -32.936 1.00 79.69 86 VAL A CA 1
ATOM 659 C C . VAL A 1 86 ? 3.669 -3.532 -34.062 1.00 79.69 86 VAL A C 1
ATOM 661 O O . VAL A 1 86 ? 2.694 -4.270 -34.098 1.00 79.69 86 VAL A O 1
ATOM 664 N N . HIS A 1 87 ? 3.927 -2.638 -35.023 1.00 77.69 87 HIS A N 1
ATOM 665 C CA . HIS A 1 87 ? 3.037 -2.401 -36.166 1.00 77.69 87 HIS A CA 1
ATOM 666 C C . HIS A 1 87 ? 2.743 -3.666 -36.994 1.00 77.69 87 HIS A C 1
ATOM 668 O O . HIS A 1 87 ? 1.705 -3.745 -37.645 1.00 77.69 87 HIS A O 1
ATOM 674 N N . LYS A 1 88 ? 3.613 -4.686 -36.939 1.00 76.62 88 LYS A N 1
ATOM 675 C CA . LYS A 1 88 ? 3.376 -5.997 -37.572 1.00 76.62 88 LYS A CA 1
ATOM 676 C C . LYS A 1 88 ? 2.206 -6.764 -36.939 1.00 76.62 88 LYS A C 1
ATOM 678 O O . LYS A 1 88 ? 1.641 -7.632 -37.595 1.00 76.62 88 LYS A O 1
ATOM 683 N N . TYR A 1 89 ? 1.866 -6.454 -35.688 1.00 73.06 89 TYR A N 1
ATOM 684 C CA . TYR A 1 89 ? 0.853 -7.142 -34.883 1.00 73.06 89 TYR A CA 1
ATOM 685 C C . TYR A 1 89 ? -0.295 -6.218 -34.441 1.00 73.06 89 TYR A C 1
ATOM 687 O O . TYR A 1 89 ? -1.424 -6.679 -34.298 1.00 73.06 89 TYR A O 1
ATOM 695 N N . ASP A 1 90 ? -0.019 -4.928 -34.232 1.00 66.50 90 ASP A N 1
ATOM 696 C CA . ASP A 1 90 ? -0.976 -3.902 -33.815 1.00 66.50 90 ASP A CA 1
ATOM 697 C C . ASP A 1 90 ? -0.717 -2.584 -34.578 1.00 66.50 90 ASP A C 1
ATOM 699 O O . ASP A 1 90 ? 0.293 -1.910 -34.335 1.00 66.50 90 ASP A O 1
ATOM 703 N N . PRO A 1 91 ? -1.622 -2.169 -35.485 1.00 60.72 91 PRO A N 1
ATOM 704 C CA . PRO A 1 91 ? -1.426 -0.994 -36.327 1.00 60.72 91 PRO A CA 1
ATOM 705 C C . PRO A 1 91 ? -1.337 0.330 -35.549 1.00 60.72 91 PRO A C 1
ATOM 707 O O . PRO A 1 91 ? -0.890 1.323 -36.124 1.00 60.72 91 PRO A O 1
ATOM 710 N N . VAL A 1 92 ? -1.699 0.361 -34.257 1.00 63.00 92 VAL A N 1
ATOM 711 C CA . VAL A 1 92 ? -1.671 1.569 -33.410 1.00 63.00 92 VAL A CA 1
ATOM 712 C C . VAL A 1 92 ? -0.238 1.987 -33.009 1.00 63.00 92 VAL A C 1
ATOM 714 O O . VAL A 1 92 ? -0.021 3.134 -32.629 1.00 63.00 92 VAL A O 1
ATOM 717 N N . GLY A 1 93 ? 0.776 1.127 -33.194 1.00 60.66 93 GLY A N 1
ATOM 718 C CA . GLY A 1 93 ? 2.170 1.562 -33.403 1.00 60.66 93 GLY A CA 1
ATOM 719 C C . GLY A 1 93 ? 2.908 2.208 -32.218 1.00 60.66 93 GLY A C 1
ATOM 720 O O . GLY A 1 93 ? 3.790 3.039 -32.434 1.00 60.66 93 GLY A O 1
ATOM 721 N N . SER A 1 94 ? 2.606 1.831 -30.975 1.00 70.56 94 SER A N 1
ATOM 722 C CA . SER A 1 94 ? 3.400 2.259 -29.810 1.00 70.56 94 SER A CA 1
ATOM 723 C C . SER A 1 94 ? 4.570 1.307 -29.550 1.00 70.56 94 SER A C 1
ATOM 725 O O . SER A 1 94 ? 4.419 0.096 -29.670 1.00 70.56 94 SER A O 1
ATOM 727 N N . ALA A 1 95 ? 5.733 1.833 -29.151 1.00 72.81 95 ALA A N 1
ATOM 728 C CA . ALA A 1 95 ? 6.792 1.000 -28.580 1.00 72.81 95 ALA A CA 1
ATOM 729 C C . ALA A 1 95 ? 6.303 0.373 -27.264 1.00 72.81 95 ALA A C 1
ATOM 731 O O . ALA A 1 95 ? 5.632 1.039 -26.475 1.00 72.81 95 ALA A O 1
ATOM 732 N N . ILE A 1 96 ? 6.657 -0.887 -27.019 1.00 88.12 96 ILE A N 1
ATOM 733 C CA . ILE A 1 96 ? 6.219 -1.636 -25.833 1.00 88.12 96 ILE A CA 1
ATOM 734 C C . ILE A 1 96 ? 7.415 -2.254 -25.111 1.00 88.12 96 ILE A C 1
ATOM 736 O O . ILE A 1 96 ? 8.466 -2.536 -25.700 1.00 88.12 96 ILE A O 1
ATOM 740 N N . GLY A 1 97 ? 7.278 -2.423 -23.802 1.00 92.75 97 GLY A N 1
ATOM 741 C CA . GLY A 1 97 ? 8.359 -2.920 -22.967 1.00 92.75 97 GLY A CA 1
ATOM 742 C C . GLY A 1 97 ? 8.026 -2.850 -21.490 1.00 92.75 97 GLY A C 1
ATOM 743 O O . GLY A 1 97 ? 6.912 -3.190 -21.093 1.00 92.75 97 GLY A O 1
ATOM 744 N N . VAL A 1 98 ? 9.003 -2.435 -20.690 1.00 95.88 98 VAL A N 1
ATOM 745 C CA . VAL A 1 98 ? 8.907 -2.439 -19.230 1.00 95.88 98 VAL A CA 1
ATOM 746 C C . VAL A 1 98 ? 8.894 -1.018 -18.693 1.00 95.88 98 VAL A C 1
ATOM 748 O O . VAL A 1 98 ? 9.839 -0.258 -18.910 1.00 95.88 98 VAL A O 1
ATOM 751 N N . HIS A 1 99 ? 7.855 -0.686 -17.936 1.00 96.44 99 HIS A N 1
ATOM 752 C CA . HIS A 1 99 ? 7.782 0.519 -17.122 1.00 96.44 99 HIS A CA 1
ATOM 753 C C . HIS A 1 99 ? 8.055 0.171 -15.662 1.00 96.44 99 HIS A C 1
ATOM 755 O O . HIS A 1 99 ? 7.393 -0.683 -15.081 1.00 96.44 99 HIS A O 1
ATOM 761 N N . VAL A 1 100 ? 9.004 0.860 -15.039 1.00 97.38 100 VAL A N 1
ATOM 762 C CA . VAL A 1 100 ? 9.237 0.784 -13.591 1.00 97.38 100 VAL A CA 1
ATOM 763 C C . VAL A 1 100 ? 8.852 2.127 -12.994 1.00 97.38 100 VAL A C 1
ATOM 765 O O . VAL A 1 100 ? 9.298 3.158 -13.496 1.00 97.38 100 VAL A O 1
ATOM 768 N N . THR A 1 101 ? 8.042 2.126 -11.937 1.00 96.31 101 THR A N 1
ATOM 769 C CA . THR A 1 101 ? 7.466 3.350 -11.365 1.00 96.31 101 THR A CA 1
ATOM 770 C C . THR A 1 101 ? 7.482 3.330 -9.840 1.00 96.31 101 THR A C 1
ATOM 772 O O . THR A 1 101 ? 7.147 2.329 -9.208 1.00 96.31 101 THR A O 1
ATOM 775 N N . VAL A 1 102 ? 7.794 4.477 -9.240 1.00 94.81 102 VAL A N 1
ATOM 776 C CA . VAL A 1 102 ? 7.556 4.797 -7.824 1.00 94.81 102 VAL A CA 1
ATOM 777 C C . VAL A 1 102 ? 6.734 6.080 -7.742 1.00 94.81 102 VAL A C 1
ATOM 779 O O . VAL A 1 102 ? 7.005 7.023 -8.488 1.00 94.81 102 VAL A O 1
ATOM 782 N N . LYS A 1 103 ? 5.732 6.139 -6.857 1.00 90.56 103 LYS A N 1
ATOM 783 C CA . LYS A 1 103 ? 4.948 7.368 -6.650 1.00 90.56 103 LYS A CA 1
ATOM 784 C C . LYS A 1 103 ? 5.719 8.345 -5.772 1.00 90.56 103 LYS A C 1
ATOM 786 O O . LYS A 1 103 ? 6.511 7.937 -4.921 1.00 90.56 103 LYS A O 1
ATOM 791 N N . SER A 1 104 ? 5.463 9.637 -5.950 1.00 84.12 104 SER A N 1
ATOM 792 C CA . SER A 1 104 ? 5.971 10.632 -5.011 1.00 84.12 104 SER A CA 1
ATOM 793 C C . SER A 1 104 ? 5.228 10.570 -3.681 1.00 84.12 104 SER A C 1
ATOM 795 O O . SER A 1 104 ? 4.036 10.280 -3.622 1.00 84.12 104 SER A O 1
ATOM 797 N N . THR A 1 105 ? 5.937 10.929 -2.615 1.00 77.56 105 THR A N 1
ATOM 798 C CA . THR A 1 105 ? 5.361 11.205 -1.292 1.00 77.56 105 THR A CA 1
ATOM 799 C C . THR A 1 105 ? 5.105 12.703 -1.068 1.00 77.56 105 THR A C 1
ATOM 801 O O . THR A 1 105 ? 4.666 13.093 0.012 1.00 77.56 105 THR A O 1
ATOM 804 N N . GLU A 1 106 ? 5.457 13.561 -2.037 1.00 68.75 106 GLU A N 1
ATOM 805 C CA . GLU A 1 106 ? 5.379 15.030 -1.933 1.00 68.75 106 GLU A CA 1
ATOM 806 C C . GLU A 1 106 ? 4.018 15.606 -2.345 1.00 68.75 106 GLU A C 1
ATOM 808 O O . GLU A 1 106 ? 3.666 16.680 -1.864 1.00 68.75 106 GLU A O 1
ATOM 813 N N . MET A 1 107 ? 3.204 14.877 -3.126 1.00 55.50 107 MET A N 1
ATOM 814 C CA . MET A 1 107 ? 1.822 15.288 -3.459 1.00 55.50 107 MET A CA 1
ATOM 815 C C . MET A 1 107 ? 0.926 15.528 -2.234 1.00 55.50 107 MET A C 1
ATOM 817 O O . MET A 1 107 ? -0.135 16.128 -2.347 1.00 55.50 107 MET A O 1
ATOM 821 N N . LEU A 1 108 ? 1.358 15.098 -1.049 1.00 53.75 108 LEU A N 1
ATOM 822 C CA . LEU A 1 108 ? 0.624 15.253 0.203 1.00 53.75 108 LEU A CA 1
ATOM 823 C C . LEU A 1 108 ? 0.652 16.673 0.798 1.00 53.75 108 LEU A C 1
ATOM 825 O O . LEU A 1 108 ? 0.009 16.897 1.818 1.00 53.75 108 LEU A O 1
ATOM 829 N N . ALA A 1 109 ? 1.424 17.614 0.242 1.00 51.22 109 ALA A N 1
ATOM 830 C CA . ALA A 1 109 ? 1.662 18.914 0.880 1.00 51.22 109 ALA A CA 1
ATOM 831 C C . ALA A 1 109 ? 0.682 20.043 0.484 1.00 51.22 109 ALA A C 1
ATOM 833 O O . ALA A 1 109 ? 0.806 21.139 1.028 1.00 51.22 109 ALA A O 1
ATOM 834 N N . GLY A 1 110 ? -0.272 19.816 -0.429 1.00 46.28 110 GLY A N 1
ATOM 835 C CA . GLY A 1 110 ? -1.142 20.899 -0.925 1.00 46.28 110 GLY A CA 1
ATOM 836 C C . GLY A 1 110 ? -2.474 20.510 -1.577 1.00 46.28 110 GLY A C 1
ATOM 837 O O . GLY A 1 110 ? -3.230 21.407 -1.936 1.00 46.28 110 GLY A O 1
ATOM 838 N N . GLU A 1 111 ? -2.786 19.220 -1.715 1.00 44.59 111 GLU A N 1
ATOM 839 C CA . GLU A 1 111 ? -4.085 18.755 -2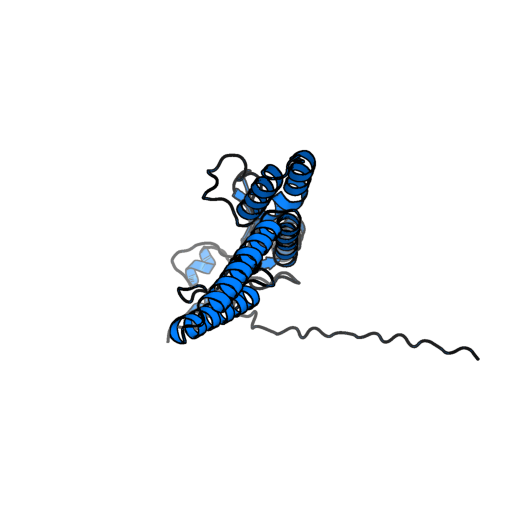.224 1.00 44.59 111 GLU A CA 1
ATOM 840 C C . GLU A 1 111 ? -5.116 18.629 -1.079 1.00 44.59 111 GLU A C 1
ATOM 842 O O . GLU A 1 111 ? -4.733 18.350 0.063 1.00 44.59 111 GLU A O 1
ATOM 847 N N . PRO A 1 112 ? -6.420 18.839 -1.346 1.00 42.62 112 PRO A N 1
ATOM 848 C CA . PRO A 1 112 ? -7.474 18.699 -0.344 1.00 42.62 112 PRO A CA 1
ATOM 849 C C . PRO A 1 112 ? -7.494 17.288 0.268 1.00 42.62 112 PRO A C 1
ATOM 851 O O . PRO A 1 112 ? -7.315 16.291 -0.426 1.00 42.62 112 PRO A O 1
ATOM 854 N N . GLU A 1 113 ? -7.767 17.200 1.577 1.00 41.94 113 GLU A N 1
ATOM 855 C CA . GLU A 1 113 ? -7.755 15.949 2.361 1.00 41.94 113 GLU A CA 1
ATOM 856 C C . GLU A 1 113 ? -8.605 14.807 1.755 1.00 41.94 113 GLU A C 1
ATOM 858 O O . GLU A 1 113 ? -8.367 13.642 2.053 1.00 41.94 113 GLU A O 1
ATOM 863 N N . SER A 1 114 ? -9.558 15.107 0.864 1.00 34.66 114 SER A N 1
ATOM 864 C CA . SER A 1 114 ? -10.445 14.129 0.219 1.00 34.66 114 SER A CA 1
ATOM 865 C C . SER A 1 114 ? -9.811 13.293 -0.903 1.00 34.66 114 SER A C 1
ATOM 867 O O . SER A 1 114 ? -10.434 12.327 -1.346 1.00 34.66 114 SER A O 1
ATOM 869 N N . SER A 1 115 ? -8.602 13.624 -1.371 1.00 39.62 115 SER A N 1
ATOM 870 C CA . SER A 1 115 ? -7.840 12.820 -2.345 1.00 39.62 115 SER A CA 1
ATOM 871 C C . SER A 1 115 ? -6.655 12.082 -1.718 1.00 39.62 115 SER A C 1
ATOM 873 O O . SER A 1 115 ? -5.808 11.539 -2.436 1.00 39.62 115 SER A O 1
ATOM 875 N N . LEU A 1 116 ? -6.563 12.071 -0.385 1.00 50.12 116 LEU A N 1
ATOM 876 C CA . LEU A 1 116 ? -5.458 11.434 0.311 1.00 50.12 116 LEU A CA 1
ATOM 877 C C . LEU A 1 116 ? -5.520 9.902 0.174 1.00 50.12 116 LEU A C 1
ATOM 879 O O . LEU A 1 116 ? -6.589 9.297 0.244 1.00 50.12 116 LEU A O 1
ATOM 883 N N . PRO A 1 117 ? -4.367 9.237 -0.002 1.00 70.50 117 PRO A N 1
ATOM 884 C CA . PRO A 1 117 ? -4.282 7.789 0.132 1.00 70.50 117 PRO A CA 1
ATOM 885 C C . PRO A 1 117 ? -4.659 7.361 1.558 1.00 70.50 117 PRO A C 1
ATOM 887 O O . PRO A 1 117 ? -4.432 8.106 2.508 1.00 70.50 117 PRO A O 1
ATOM 890 N N . VAL A 1 118 ? -5.125 6.116 1.706 1.00 84.69 118 VAL A N 1
ATOM 891 C CA . VAL A 1 118 ? -5.500 5.419 2.959 1.00 84.69 118 VAL A CA 1
ATOM 892 C C . VAL A 1 118 ? -4.652 5.785 4.196 1.00 84.69 118 VAL A C 1
ATOM 894 O O . VAL A 1 118 ? -5.161 5.910 5.308 1.00 84.69 118 VAL A O 1
ATOM 897 N N . VAL A 1 119 ? -3.343 5.969 4.020 1.00 87.88 119 VAL A N 1
ATOM 898 C CA . VAL A 1 119 ? -2.402 6.333 5.094 1.00 87.88 119 VAL A CA 1
ATOM 899 C C . VAL A 1 119 ? -2.719 7.703 5.711 1.00 87.88 119 VAL A C 1
ATOM 901 O O . VAL A 1 119 ? -2.608 7.865 6.926 1.00 87.88 119 VAL A O 1
ATOM 904 N N . GLY A 1 120 ? -3.108 8.685 4.891 1.00 84.38 120 GLY A N 1
ATOM 905 C CA . GLY A 1 120 ? -3.495 10.024 5.334 1.00 84.38 120 GLY A CA 1
ATOM 906 C C . GLY A 1 120 ? -4.719 9.989 6.244 1.00 84.38 120 GLY A C 1
ATOM 907 O O . GLY A 1 120 ? -4.680 10.575 7.323 1.00 84.38 120 GLY A O 1
ATOM 908 N N . ASP A 1 121 ? -5.739 9.211 5.876 1.00 86.12 121 ASP A N 1
ATOM 909 C CA . ASP A 1 121 ? -6.948 9.023 6.686 1.00 86.12 121 ASP A CA 1
ATOM 910 C C . ASP A 1 121 ? -6.626 8.421 8.057 1.00 86.12 121 ASP A C 1
ATOM 912 O O . ASP A 1 121 ? -7.112 8.895 9.086 1.00 86.12 121 ASP A O 1
ATOM 916 N N . ILE A 1 122 ? -5.762 7.401 8.095 1.00 90.12 122 ILE A N 1
ATOM 917 C CA . ILE A 1 122 ? -5.334 6.771 9.351 1.00 90.12 122 ILE A CA 1
ATOM 918 C C . ILE A 1 122 ? -4.591 7.780 10.234 1.00 90.12 122 ILE A C 1
ATOM 920 O O . ILE A 1 122 ? -4.899 7.907 11.422 1.00 90.12 122 ILE A O 1
ATOM 924 N N . LEU A 1 123 ? -3.636 8.527 9.673 1.00 90.19 123 LEU A N 1
ATOM 925 C CA . LEU A 1 123 ? -2.899 9.553 10.416 1.00 90.19 123 LEU A CA 1
ATOM 926 C C . LEU A 1 123 ? -3.835 10.668 10.908 1.00 90.19 123 LEU A C 1
ATOM 928 O O . LEU A 1 123 ? -3.732 11.078 12.065 1.00 90.19 123 LEU A O 1
ATOM 932 N N . GLY A 1 124 ? -4.797 11.099 10.090 1.00 86.25 124 GLY A N 1
ATOM 933 C CA . GLY A 1 124 ? -5.833 12.060 10.472 1.00 86.25 124 GLY A CA 1
ATOM 934 C C . GLY A 1 124 ? -6.675 11.571 11.653 1.00 86.25 124 GLY A C 1
ATOM 935 O O . GLY A 1 124 ? -6.882 12.309 12.619 1.00 86.25 124 GLY A O 1
ATOM 936 N N . ARG A 1 125 ? -7.081 10.295 11.651 1.00 88.62 125 ARG A N 1
ATOM 937 C CA . ARG A 1 125 ? -7.786 9.670 12.784 1.00 88.62 125 ARG A CA 1
ATOM 938 C C . ARG A 1 125 ? -6.933 9.651 14.046 1.00 88.62 125 ARG A C 1
ATOM 940 O O . ARG A 1 125 ? -7.416 10.061 15.099 1.00 88.62 125 ARG A O 1
ATOM 947 N N . ILE A 1 126 ? -5.661 9.263 13.951 1.00 89.75 126 ILE A N 1
ATOM 948 C CA . ILE A 1 126 ? -4.736 9.298 15.095 1.00 89.75 126 ILE A CA 1
ATOM 949 C C . ILE A 1 126 ? -4.603 10.724 15.643 1.00 89.75 126 ILE A C 1
ATOM 951 O O . ILE A 1 126 ? -4.699 10.917 16.854 1.00 89.75 126 ILE A O 1
ATOM 955 N N . LYS A 1 127 ? -4.455 11.733 14.774 1.00 89.19 127 LYS A N 1
ATOM 956 C CA . LYS A 1 127 ? -4.397 13.147 15.175 1.00 89.19 127 LYS A CA 1
ATOM 957 C C . LYS A 1 127 ? -5.638 13.551 15.966 1.00 89.19 127 LYS A C 1
ATOM 959 O O . LYS A 1 127 ? -5.509 14.135 17.039 1.00 89.19 127 LYS A O 1
ATOM 964 N N . MET A 1 128 ? -6.830 13.222 15.464 1.00 85.56 128 MET A N 1
ATOM 965 C CA . MET A 1 128 ? -8.089 13.518 16.154 1.00 85.56 128 MET A CA 1
ATOM 966 C C . MET A 1 128 ? -8.161 12.856 17.532 1.00 85.56 128 MET A C 1
ATOM 968 O O . MET A 1 128 ? -8.581 13.498 18.491 1.00 85.56 128 MET A O 1
ATOM 972 N N . LEU A 1 129 ? -7.736 11.597 17.648 1.00 87.56 129 LEU A N 1
ATOM 973 C CA . LEU A 1 129 ? -7.713 10.874 18.922 1.00 87.56 129 LEU A CA 1
ATOM 974 C C . LEU A 1 129 ? -6.741 11.513 19.918 1.00 87.56 129 LEU A C 1
ATOM 976 O O . LEU A 1 129 ? -7.097 11.730 21.073 1.00 87.56 129 LEU A O 1
ATOM 980 N N . MET A 1 130 ? -5.543 11.886 19.467 1.00 87.75 130 MET A N 1
ATOM 981 C CA . MET A 1 130 ? -4.548 12.561 20.306 1.00 87.75 130 MET A CA 1
ATOM 982 C C . MET A 1 130 ? -5.024 13.940 20.777 1.00 87.75 130 MET A C 1
ATOM 984 O O . MET A 1 130 ? -4.782 14.301 21.924 1.00 87.75 130 MET A O 1
ATOM 988 N N . MET A 1 131 ? -5.739 14.688 19.931 1.00 84.25 131 MET A N 1
ATOM 989 C CA . MET A 1 131 ? -6.325 15.992 20.281 1.00 84.25 131 MET A CA 1
ATOM 990 C C . MET A 1 131 ? -7.409 15.913 21.357 1.00 84.25 131 MET A C 1
ATOM 992 O O . MET A 1 131 ? -7.637 16.887 22.065 1.00 84.25 131 MET A O 1
ATOM 996 N N . ARG A 1 132 ? -8.088 14.767 21.479 1.00 83.19 132 ARG A N 1
ATOM 997 C CA . ARG A 1 132 ? -9.130 14.543 22.493 1.00 83.19 132 ARG A CA 1
ATOM 998 C C . ARG A 1 132 ? -8.567 14.176 23.865 1.00 83.19 132 ARG A C 1
ATOM 1000 O O . ARG A 1 132 ? -9.310 14.182 24.841 1.00 83.19 132 ARG A O 1
ATOM 1007 N N . GLN A 1 133 ? -7.283 13.839 23.954 1.00 80.44 133 GLN A N 1
ATOM 1008 C CA . GLN A 1 133 ? -6.634 13.586 25.235 1.00 80.44 133 GLN A CA 1
ATOM 1009 C C . GLN A 1 133 ? -6.368 14.918 25.948 1.00 80.44 133 GLN A C 1
ATOM 1011 O O . GLN A 1 133 ? -5.997 15.897 25.310 1.00 80.44 133 GLN A O 1
ATOM 1016 N N . ASN A 1 134 ? -6.488 14.949 27.281 1.00 71.19 134 ASN A N 1
ATOM 1017 C CA . ASN A 1 134 ? -6.268 16.156 28.100 1.00 71.19 134 ASN A CA 1
ATOM 1018 C C . ASN A 1 134 ? -4.866 16.792 27.946 1.00 71.19 134 ASN A C 1
ATOM 1020 O O . ASN A 1 134 ? -4.639 17.885 28.456 1.00 71.19 134 ASN A O 1
ATOM 1024 N N . ASN A 1 135 ? -3.924 16.122 27.272 1.00 73.94 135 ASN A N 1
ATOM 1025 C CA . ASN A 1 135 ? -2.601 16.648 26.953 1.00 73.94 135 ASN A CA 1
ATOM 1026 C C . ASN A 1 135 ? -2.140 16.160 25.559 1.00 73.94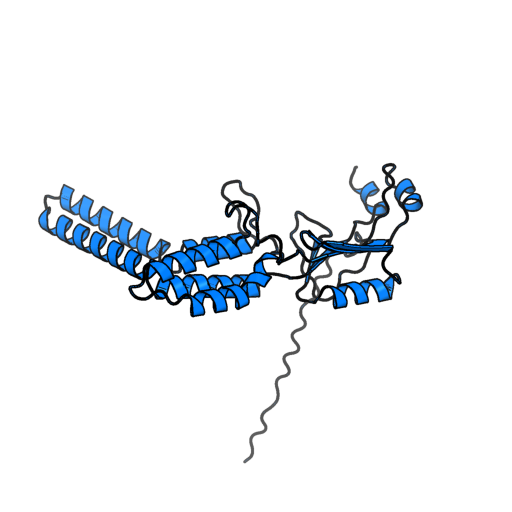 135 ASN A C 1
ATOM 1028 O O . ASN A 1 135 ? -1.509 15.101 25.462 1.00 73.94 135 ASN A O 1
ATOM 1032 N N . PRO A 1 136 ? -2.472 16.878 24.471 1.00 79.38 136 PRO A N 1
ATOM 1033 C CA . PRO A 1 136 ? -2.141 16.451 23.116 1.00 79.38 136 PRO A CA 1
ATOM 1034 C C . PRO A 1 136 ? -0.625 16.463 22.873 1.00 79.38 136 PRO A C 1
ATOM 1036 O O . PRO A 1 136 ? 0.016 17.512 22.834 1.00 79.38 136 PRO A O 1
ATOM 1039 N N . ASN A 1 137 ? -0.040 15.284 22.650 1.00 86.75 137 ASN A N 1
ATOM 1040 C CA . ASN A 1 137 ? 1.389 15.143 22.360 1.00 86.75 137 ASN A CA 1
ATOM 1041 C C . ASN A 1 137 ? 1.679 15.282 20.853 1.00 86.75 137 ASN A C 1
ATOM 1043 O O . ASN A 1 137 ? 1.833 14.290 20.134 1.00 86.75 137 ASN A O 1
ATOM 1047 N N . MET A 1 138 ? 1.758 16.520 20.365 1.00 88.69 138 MET A N 1
ATOM 1048 C CA . MET A 1 138 ? 1.993 16.788 18.939 1.00 88.69 138 MET A CA 1
ATOM 1049 C C . MET A 1 138 ? 3.369 16.364 18.430 1.00 88.69 138 MET A C 1
ATOM 1051 O O . MET A 1 138 ? 3.500 16.003 17.260 1.00 88.69 138 MET A O 1
ATOM 1055 N N . ASP A 1 139 ? 4.376 16.314 19.295 1.00 92.56 139 ASP A N 1
ATOM 1056 C CA . ASP A 1 139 ? 5.699 15.819 18.916 1.00 92.56 139 ASP A CA 1
ATOM 1057 C C . ASP A 1 139 ? 5.668 14.321 18.605 1.00 92.56 139 ASP A C 1
ATOM 1059 O O . ASP A 1 139 ? 6.271 13.870 17.628 1.00 92.56 139 ASP A O 1
ATOM 1063 N N . ALA A 1 140 ? 4.929 13.538 19.396 1.00 90.94 140 ALA A N 1
ATOM 1064 C CA . ALA A 1 140 ? 4.707 12.125 19.106 1.00 90.94 140 ALA A CA 1
ATOM 1065 C C . ALA A 1 140 ? 3.939 11.935 17.789 1.00 90.94 140 ALA A C 1
ATOM 1067 O O . ALA A 1 140 ? 4.291 11.051 17.007 1.00 90.94 140 ALA A O 1
ATOM 1068 N N . TYR A 1 141 ? 2.955 12.793 17.503 1.00 91.69 141 TYR A N 1
ATOM 1069 C CA . TYR A 1 141 ? 2.242 12.771 16.227 1.00 91.69 141 TYR A CA 1
ATOM 1070 C C . TYR A 1 141 ? 3.172 13.065 15.040 1.00 91.69 141 TYR A C 1
ATOM 1072 O O . TYR A 1 141 ? 3.208 12.294 14.085 1.00 91.69 141 TYR A O 1
ATOM 1080 N N . HIS A 1 142 ? 3.987 14.122 15.097 1.00 91.56 142 HIS A N 1
ATOM 1081 C CA . HIS A 1 142 ? 4.923 14.447 14.015 1.00 91.56 142 HIS A CA 1
ATOM 1082 C C . HIS A 1 142 ? 5.971 13.350 13.788 1.00 91.56 142 HIS A C 1
ATOM 1084 O O . HIS A 1 142 ? 6.300 13.044 12.640 1.00 91.56 142 HIS A O 1
ATOM 1090 N N . LYS A 1 143 ? 6.466 12.711 14.858 1.00 93.81 143 LYS A N 1
ATOM 1091 C CA . LYS A 1 143 ? 7.342 11.533 14.742 1.00 93.81 143 LYS A CA 1
ATOM 1092 C C . LYS A 1 143 ? 6.649 10.397 13.992 1.00 93.81 143 LYS A C 1
ATOM 1094 O O . LYS A 1 143 ? 7.253 9.819 13.093 1.00 93.81 143 LYS A O 1
ATOM 1099 N N . LEU A 1 144 ? 5.383 10.132 14.311 1.00 92.56 144 LEU A N 1
ATOM 1100 C CA . LEU A 1 144 ? 4.582 9.114 13.636 1.00 92.56 144 LEU A CA 1
ATOM 1101 C C . LEU A 1 144 ? 4.375 9.440 12.149 1.00 92.56 144 LEU A C 1
ATOM 1103 O O . LEU A 1 144 ? 4.591 8.585 11.294 1.00 92.56 144 LEU A O 1
ATOM 1107 N N . VAL A 1 145 ? 4.021 10.687 11.825 1.00 91.50 145 VAL A N 1
ATOM 1108 C CA . VAL A 1 145 ? 3.883 11.142 10.433 1.00 91.50 145 VAL A CA 1
ATOM 1109 C C . VAL A 1 145 ? 5.188 10.923 9.674 1.00 91.50 145 VAL A C 1
ATOM 1111 O O . VAL A 1 145 ? 5.177 10.327 8.603 1.00 91.50 145 VAL A O 1
ATOM 1114 N N . ASN A 1 146 ? 6.330 11.331 10.230 1.00 90.75 146 ASN A N 1
ATOM 1115 C CA . ASN A 1 146 ? 7.627 11.125 9.584 1.00 90.75 146 ASN A CA 1
ATOM 1116 C C . ASN A 1 146 ? 7.963 9.641 9.398 1.00 90.75 146 ASN A C 1
ATOM 1118 O O . ASN A 1 146 ? 8.516 9.267 8.365 1.00 90.75 146 ASN A O 1
ATOM 1122 N N . GLN A 1 147 ? 7.590 8.799 10.362 1.00 94.69 147 GLN A N 1
ATOM 1123 C CA . GLN A 1 147 ? 7.797 7.361 10.284 1.00 94.69 147 GLN A CA 1
ATOM 1124 C C . GLN A 1 147 ? 6.991 6.722 9.150 1.00 94.69 147 GLN A C 1
ATOM 1126 O O . GLN A 1 147 ? 7.553 5.898 8.441 1.00 94.69 147 GLN A O 1
ATOM 1131 N N . TYR A 1 148 ? 5.725 7.097 8.935 1.00 94.06 148 TYR A N 1
ATOM 1132 C CA . TYR A 1 148 ? 4.833 6.382 8.005 1.00 94.06 148 TYR A CA 1
ATOM 1133 C C . TYR A 1 148 ? 4.445 7.145 6.737 1.00 94.06 148 TYR A C 1
ATOM 1135 O O . TYR A 1 148 ? 3.861 6.545 5.837 1.00 94.06 148 TYR A O 1
ATOM 1143 N N . ARG A 1 149 ? 4.798 8.431 6.590 1.00 89.56 149 ARG A N 1
ATOM 1144 C CA . ARG A 1 149 ? 4.432 9.240 5.406 1.00 89.56 149 ARG A CA 1
ATOM 1145 C C . ARG A 1 149 ? 4.826 8.591 4.086 1.00 89.56 149 ARG A C 1
ATOM 1147 O O . ARG A 1 149 ? 4.153 8.800 3.085 1.00 89.56 149 ARG A O 1
ATOM 1154 N N . HIS A 1 150 ? 5.897 7.804 4.073 1.00 90.31 150 HIS A N 1
ATOM 1155 C CA . HIS A 1 150 ? 6.389 7.147 2.870 1.00 90.31 150 HIS A CA 1
ATOM 1156 C C . HIS A 1 150 ? 5.429 6.073 2.331 1.00 90.31 150 HIS A C 1
ATOM 1158 O O . HIS A 1 150 ? 5.403 5.848 1.124 1.00 90.31 150 HIS A O 1
ATOM 1164 N N . LEU A 1 151 ? 4.597 5.470 3.191 1.00 92.50 151 LEU A N 1
ATOM 1165 C CA . LEU A 1 151 ? 3.606 4.463 2.796 1.00 92.50 151 LEU A CA 1
ATOM 1166 C C . LEU A 1 151 ? 2.550 5.019 1.831 1.00 92.50 151 LEU A C 1
ATOM 1168 O O . LEU A 1 151 ? 1.957 4.268 1.066 1.00 92.50 151 LEU A O 1
ATOM 1172 N N . SER A 1 152 ? 2.326 6.335 1.833 1.00 88.38 152 SER A N 1
ATOM 1173 C CA . SER A 1 152 ? 1.415 7.000 0.892 1.00 88.38 152 SER A CA 1
ATOM 1174 C C . SER A 1 152 ? 1.820 6.830 -0.577 1.00 88.38 152 SER A C 1
ATOM 1176 O O . SER A 1 152 ? 0.963 6.838 -1.457 1.00 88.38 152 SER A O 1
ATOM 1178 N N . GLY A 1 153 ? 3.121 6.661 -0.837 1.00 89.12 153 GLY A N 1
ATOM 1179 C CA . GLY A 1 153 ? 3.671 6.444 -2.171 1.00 89.12 153 GLY A CA 1
ATOM 1180 C C . GLY A 1 153 ? 3.751 4.969 -2.567 1.00 89.12 153 GLY A C 1
ATOM 1181 O O . GLY A 1 153 ? 4.289 4.658 -3.628 1.00 89.12 153 GLY A O 1
ATOM 1182 N N . TRP A 1 154 ? 3.278 4.050 -1.722 1.00 94.19 154 TRP A N 1
ATOM 1183 C CA . TRP A 1 154 ? 3.368 2.615 -1.981 1.00 94.19 154 TRP A CA 1
ATOM 1184 C C . TRP A 1 154 ? 2.160 2.103 -2.771 1.00 94.19 154 TRP A C 1
ATOM 1186 O O . TRP A 1 154 ? 1.095 2.721 -2.846 1.00 94.19 154 TRP A O 1
ATOM 1196 N N . TYR A 1 155 ? 2.355 0.953 -3.399 1.00 93.69 155 TYR A N 1
ATOM 1197 C CA . TYR A 1 155 ? 1.350 0.196 -4.126 1.00 93.69 155 TYR A CA 1
ATOM 1198 C C . TYR A 1 155 ? 0.890 -0.991 -3.291 1.00 93.69 155 TYR A C 1
ATOM 1200 O O . TYR A 1 155 ? 1.674 -1.575 -2.549 1.00 93.69 155 TYR A O 1
ATOM 1208 N N . PHE A 1 156 ? -0.364 -1.389 -3.454 1.00 94.12 156 PHE A N 1
ATOM 1209 C CA . PHE A 1 156 ? -0.945 -2.504 -2.718 1.00 94.12 156 PHE A CA 1
ATOM 1210 C C . PHE A 1 156 ? -1.581 -3.469 -3.717 1.00 94.12 156 PHE A C 1
ATOM 1212 O O . PHE A 1 156 ? -2.313 -3.003 -4.596 1.00 94.12 156 PHE A O 1
ATOM 1219 N N . PRO A 1 157 ? -1.298 -4.780 -3.621 1.00 93.69 157 PRO A N 1
ATOM 1220 C CA . PRO A 1 157 ? -1.904 -5.762 -4.507 1.00 93.69 157 PRO A CA 1
ATOM 1221 C C . PRO A 1 157 ? -3.404 -5.866 -4.232 1.00 93.69 157 PRO A C 1
ATOM 1223 O O . PRO A 1 157 ? -3.898 -5.451 -3.177 1.00 93.69 157 PRO A O 1
ATOM 1226 N N . LEU A 1 158 ? -4.135 -6.450 -5.172 1.00 92.31 158 LEU A N 1
ATOM 1227 C CA . LEU A 1 158 ? -5.506 -6.866 -4.938 1.00 92.31 158 LEU A CA 1
ATOM 1228 C C . LEU A 1 158 ? -5.547 -8.077 -4.006 1.00 92.31 158 LEU A C 1
ATOM 1230 O O . LEU A 1 158 ? -4.713 -8.978 -4.071 1.00 92.31 158 LEU A O 1
ATOM 1234 N N . SER A 1 159 ? -6.540 -8.072 -3.131 1.00 91.69 159 SER A N 1
ATOM 1235 C CA . SER A 1 159 ? -6.904 -9.184 -2.262 1.00 91.69 159 SER A CA 1
ATOM 1236 C C . SER A 1 159 ? -7.962 -10.069 -2.924 1.00 91.69 159 SER A C 1
ATOM 1238 O O . SER A 1 159 ? -8.520 -9.730 -3.967 1.00 91.69 159 SER A O 1
ATOM 1240 N N . ASP A 1 160 ? -8.271 -11.188 -2.280 1.00 90.56 160 ASP A N 1
ATOM 1241 C CA . ASP A 1 160 ? -9.402 -12.064 -2.593 1.00 90.56 160 ASP A CA 1
ATOM 1242 C C . ASP A 1 160 ? -10.756 -11.510 -2.107 1.00 90.56 160 ASP A C 1
ATOM 1244 O O . ASP A 1 160 ? -11.815 -11.960 -2.556 1.00 90.56 160 ASP A O 1
ATOM 1248 N N . LYS A 1 161 ? -10.741 -10.508 -1.220 1.00 89.56 161 LYS A N 1
ATOM 1249 C CA . LYS A 1 161 ? -11.949 -9.857 -0.708 1.00 89.56 161 LYS A CA 1
ATOM 1250 C C . LYS A 1 161 ? -12.586 -8.964 -1.762 1.00 89.56 161 LYS A C 1
ATOM 1252 O O . LYS A 1 161 ? -11.906 -8.310 -2.554 1.00 89.56 161 LYS A O 1
ATOM 1257 N N . ARG A 1 162 ? -13.918 -8.905 -1.735 1.00 89.62 162 ARG A N 1
ATOM 1258 C CA . ARG A 1 162 ? -14.723 -8.096 -2.653 1.00 89.62 162 ARG A CA 1
ATOM 1259 C C . ARG A 1 162 ? -15.473 -6.997 -1.917 1.00 89.62 162 ARG A C 1
ATOM 1261 O O . ARG A 1 162 ? -15.928 -7.200 -0.795 1.00 89.62 162 ARG A O 1
ATOM 1268 N N . ASP A 1 163 ? -15.604 -5.848 -2.571 1.00 84.56 163 ASP A N 1
ATOM 1269 C CA . ASP A 1 163 ? -16.453 -4.759 -2.100 1.00 84.56 163 ASP A CA 1
ATOM 1270 C C . ASP A 1 163 ? -17.944 -5.055 -2.345 1.00 84.56 163 ASP A C 1
ATOM 1272 O O . ASP A 1 163 ? -18.313 -6.067 -2.947 1.00 84.56 163 ASP A O 1
ATOM 1276 N N . ALA A 1 164 ? -18.821 -4.147 -1.905 1.00 82.69 164 ALA A N 1
ATOM 1277 C CA . ALA A 1 164 ? -20.271 -4.278 -2.078 1.00 82.69 164 ALA A CA 1
ATOM 1278 C C . ALA A 1 164 ? -20.722 -4.351 -3.553 1.00 82.69 164 ALA A C 1
ATOM 1280 O O . ALA A 1 164 ? -21.824 -4.811 -3.835 1.00 82.69 164 ALA A O 1
ATOM 1281 N N . SER A 1 165 ? -19.881 -3.918 -4.498 1.00 85.06 165 SER A N 1
ATOM 1282 C CA . SER A 1 165 ? -20.130 -4.031 -5.940 1.00 85.06 165 SER A CA 1
ATOM 1283 C C . SER A 1 165 ? -19.541 -5.302 -6.562 1.00 85.06 165 SER A C 1
ATOM 1285 O O . SER A 1 165 ? -19.574 -5.466 -7.779 1.00 85.06 165 SER A O 1
ATOM 1287 N N . GLY A 1 166 ? -18.984 -6.200 -5.745 1.00 87.19 166 GLY A N 1
ATOM 1288 C CA . GLY A 1 166 ? -18.371 -7.446 -6.185 1.00 87.19 166 GLY A CA 1
ATOM 1289 C C . GLY A 1 166 ? -16.976 -7.276 -6.791 1.00 87.19 166 GLY A C 1
ATOM 1290 O O . GLY A 1 166 ? -16.451 -8.240 -7.347 1.00 87.19 166 GLY A O 1
ATOM 1291 N N . ARG A 1 167 ? -16.344 -6.099 -6.706 1.00 86.31 167 ARG A N 1
ATOM 1292 C CA . ARG A 1 167 ? -14.987 -5.861 -7.233 1.00 86.31 167 ARG A CA 1
ATOM 1293 C C . ARG A 1 167 ? -13.928 -6.256 -6.211 1.00 86.31 167 ARG A C 1
ATOM 1295 O O . ARG A 1 167 ? -14.135 -6.057 -5.019 1.00 86.31 167 ARG A O 1
ATOM 1302 N N . LEU A 1 168 ? -12.801 -6.810 -6.671 1.00 87.38 168 LEU A N 1
ATOM 1303 C CA . LEU A 1 168 ? -11.679 -7.145 -5.788 1.00 87.38 168 LEU A CA 1
ATOM 1304 C C . LEU A 1 168 ? -11.147 -5.878 -5.112 1.00 87.38 168 LEU A C 1
ATOM 1306 O O . LEU A 1 168 ? -10.969 -4.838 -5.750 1.00 87.38 168 LEU A O 1
ATOM 1310 N N . MET A 1 169 ? -10.898 -5.970 -3.813 1.00 88.75 169 MET A N 1
ATOM 1311 C CA . MET A 1 169 ? -10.396 -4.863 -3.012 1.00 88.75 169 MET A CA 1
ATOM 1312 C C . MET A 1 169 ? -8.874 -4.855 -3.010 1.00 88.75 169 MET A C 1
ATOM 1314 O O . MET A 1 169 ? -8.247 -5.902 -2.871 1.00 88.75 169 MET A O 1
ATOM 1318 N N . SER A 1 170 ? -8.275 -3.670 -3.087 1.00 90.19 170 SER A N 1
ATOM 1319 C CA . SER A 1 170 ? -6.849 -3.496 -2.817 1.00 90.19 170 SER A CA 1
ATOM 1320 C C . SER A 1 170 ? -6.539 -3.750 -1.336 1.00 90.19 170 SER A C 1
ATOM 1322 O O . SER A 1 170 ? -7.375 -3.508 -0.460 1.00 90.19 170 SER A O 1
ATOM 1324 N N . MET A 1 171 ? -5.346 -4.274 -1.047 1.00 91.75 171 MET A N 1
ATOM 1325 C CA . MET A 1 171 ? -4.980 -4.722 0.300 1.00 91.75 171 MET A CA 1
ATOM 1326 C C . MET A 1 171 ? -4.975 -3.584 1.330 1.00 91.75 171 MET A C 1
ATOM 1328 O O . MET A 1 171 ? -5.318 -3.807 2.485 1.00 91.75 171 MET A O 1
ATOM 1332 N N . ASP A 1 172 ? -4.675 -2.351 0.924 1.00 90.75 172 ASP A N 1
ATOM 1333 C CA . ASP A 1 172 ? -4.803 -1.170 1.784 1.00 90.75 172 ASP A CA 1
ATOM 1334 C C . ASP A 1 172 ? -6.239 -0.958 2.281 1.00 90.75 172 ASP A C 1
ATOM 1336 O O . ASP A 1 172 ? -6.457 -0.746 3.473 1.00 90.75 172 ASP A O 1
ATOM 1340 N N . LYS A 1 173 ? -7.231 -1.100 1.397 1.00 90.00 173 LYS A N 1
ATOM 1341 C CA . LYS A 1 173 ? -8.651 -1.015 1.762 1.00 90.00 173 LYS A CA 1
ATOM 1342 C C . LYS A 1 173 ? -9.077 -2.164 2.665 1.00 90.00 173 LYS A C 1
ATOM 1344 O O . LYS A 1 173 ? -9.884 -1.953 3.565 1.00 90.00 173 LYS A O 1
ATOM 1349 N N . VAL A 1 174 ? -8.543 -3.366 2.445 1.00 89.00 174 VAL A N 1
ATOM 1350 C CA . VAL A 1 174 ? -8.805 -4.512 3.328 1.00 89.00 174 VAL A CA 1
ATOM 1351 C C . VAL A 1 174 ? -8.264 -4.258 4.728 1.00 89.00 174 VAL A C 1
ATOM 1353 O O . VAL A 1 174 ? -8.991 -4.463 5.698 1.00 89.00 174 VAL A O 1
ATOM 1356 N N . VAL A 1 175 ? -7.020 -3.789 4.836 1.00 89.56 175 VAL A N 1
ATOM 1357 C CA . VAL A 1 175 ? -6.399 -3.459 6.123 1.00 89.56 175 VAL A CA 1
ATOM 1358 C C . VAL A 1 175 ? -7.201 -2.371 6.835 1.00 89.56 175 VAL A C 1
ATOM 1360 O O . VAL A 1 175 ? -7.519 -2.531 8.009 1.00 89.56 175 VAL A O 1
ATOM 1363 N N . VAL A 1 176 ? -7.611 -1.307 6.135 1.00 86.69 176 VAL A N 1
ATOM 1364 C CA . VAL A 1 176 ? -8.464 -0.261 6.728 1.00 86.69 176 VAL A CA 1
ATOM 1365 C C . VAL A 1 176 ? -9.793 -0.819 7.206 1.00 86.69 176 VAL A C 1
ATOM 1367 O O . VAL A 1 176 ? -10.166 -0.541 8.337 1.00 86.69 176 VAL A O 1
ATOM 1370 N N . ALA A 1 177 ? -10.487 -1.623 6.401 1.00 86.19 177 ALA A N 1
ATOM 1371 C CA . ALA A 1 177 ? -11.775 -2.188 6.794 1.00 86.19 177 ALA A CA 1
ATOM 1372 C C . ALA A 1 177 ? -11.656 -3.059 8.058 1.00 86.19 177 ALA A C 1
ATOM 1374 O O . ALA A 1 177 ? -12.464 -2.930 8.975 1.00 86.19 177 ALA A O 1
ATOM 1375 N N . LEU A 1 178 ? -10.605 -3.883 8.154 1.00 83.06 178 LEU A N 1
ATOM 1376 C CA . LEU A 1 178 ? -10.301 -4.663 9.362 1.00 83.06 178 LEU A CA 1
ATOM 1377 C C . LEU A 1 178 ? -10.005 -3.758 10.564 1.00 83.06 178 LEU A C 1
ATOM 1379 O O . LEU A 1 178 ? -10.399 -4.039 11.696 1.00 83.06 178 LEU A O 1
ATOM 1383 N N . CYS A 1 179 ? -9.326 -2.647 10.317 1.00 83.62 179 CYS A N 1
ATOM 1384 C CA . CYS A 1 179 ? -9.040 -1.640 11.320 1.00 83.62 179 CYS A CA 1
ATOM 1385 C C . CYS A 1 179 ? -10.251 -0.811 11.729 1.00 83.62 179 CYS A C 1
ATOM 1387 O O . CYS A 1 179 ? -10.305 -0.341 12.856 1.00 83.62 179 CYS A O 1
ATOM 1389 N N . GLU A 1 180 ? -11.246 -0.628 10.878 1.00 81.75 180 GLU A N 1
ATOM 1390 C CA . GLU A 1 180 ? -12.500 -0.000 11.281 1.00 81.75 180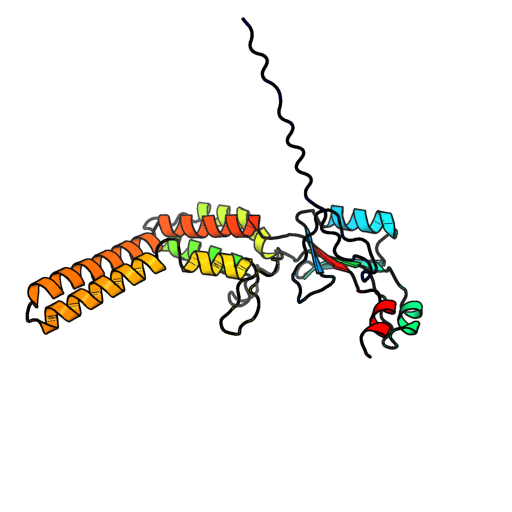 GLU A CA 1
ATOM 1391 C C . GLU A 1 180 ? -13.276 -0.962 12.172 1.00 81.75 180 GLU A C 1
ATOM 1393 O O . GLU A 1 180 ? -13.501 -0.636 13.337 1.00 81.75 180 GLU A O 1
ATOM 1398 N N . GLN A 1 181 ? -13.473 -2.191 11.693 1.00 68.69 181 GLN A N 1
ATOM 1399 C CA . GLN A 1 181 ? -14.183 -3.260 12.397 1.00 68.69 181 GLN A CA 1
ATOM 1400 C C . GLN A 1 181 ? -13.538 -3.631 13.739 1.00 68.69 181 GLN A C 1
ATOM 1402 O O . GLN A 1 181 ? -14.202 -4.015 14.688 1.00 68.69 181 GLN A O 1
ATOM 1407 N N . GLY A 1 182 ? -12.219 -3.503 13.881 1.00 58.12 182 GLY A N 1
ATOM 1408 C CA . GLY A 1 182 ? -11.529 -3.931 15.095 1.00 58.12 182 GLY A CA 1
ATOM 1409 C C . GLY A 1 182 ? -11.698 -5.425 15.424 1.00 58.12 182 GLY A C 1
ATOM 1410 O O . GLY A 1 182 ? -12.436 -6.159 14.776 1.00 58.12 182 GLY A O 1
ATOM 1411 N N . PRO A 1 183 ? -10.980 -5.921 16.441 1.00 47.66 183 PRO A N 1
ATOM 1412 C CA . PRO A 1 183 ? -11.005 -7.342 16.785 1.00 47.66 183 PRO A CA 1
ATOM 1413 C C . PRO A 1 183 ? -12.287 -7.784 17.513 1.00 47.66 183 PRO A C 1
ATOM 1415 O O . PRO A 1 183 ? -12.484 -8.982 17.701 1.00 47.66 183 PRO A O 1
ATOM 1418 N N . SER A 1 184 ? -13.144 -6.850 17.946 1.00 51.94 184 SER A N 1
ATOM 1419 C CA . SER A 1 184 ? -14.322 -7.152 18.766 1.00 51.94 184 SER A CA 1
ATOM 1420 C C . SER A 1 184 ? -15.651 -6.688 18.196 1.00 51.94 184 SER A C 1
ATOM 1422 O O . SER A 1 184 ? -16.646 -7.138 18.729 1.00 51.94 184 SER A O 1
ATOM 1424 N N . GLU A 1 185 ? -15.739 -5.844 17.167 1.00 54.69 185 GLU A N 1
ATOM 1425 C CA . GLU A 1 185 ? -17.013 -5.167 16.868 1.00 54.69 185 GLU A CA 1
ATOM 1426 C C . GLU A 1 185 ? -18.094 -6.130 16.369 1.00 54.69 185 GLU A C 1
ATOM 1428 O O . GLU A 1 185 ? -19.249 -5.963 16.726 1.00 54.69 185 GLU A O 1
ATOM 1433 N N . GLU A 1 186 ? -17.749 -7.208 15.662 1.00 56.03 186 GLU A N 1
ATOM 1434 C CA . GLU A 1 186 ? -18.743 -8.217 15.270 1.00 56.03 186 GLU A CA 1
ATOM 1435 C C . GLU A 1 186 ? -19.223 -9.051 16.473 1.00 56.03 186 GLU A C 1
ATOM 1437 O O . GLU A 1 186 ? -20.420 -9.272 16.647 1.00 56.03 186 GLU A O 1
ATOM 1442 N N . THR A 1 187 ? -18.313 -9.420 17.378 1.00 61.94 187 THR A N 1
ATOM 1443 C CA . THR A 1 187 ? -18.639 -10.131 18.628 1.00 61.94 187 THR A CA 1
ATOM 1444 C C . THR A 1 187 ? -19.389 -9.234 19.620 1.00 61.94 187 THR A C 1
ATOM 1446 O O . THR A 1 187 ? -20.363 -9.671 20.229 1.00 61.94 187 THR A O 1
ATOM 1449 N N . SER A 1 188 ? -18.972 -7.975 19.764 1.00 67.12 188 SER A N 1
ATOM 1450 C CA . SER A 1 188 ? -19.607 -6.931 20.571 1.00 67.12 188 SER A CA 1
ATOM 1451 C C . SER A 1 188 ? -20.986 -6.610 20.015 1.00 67.12 188 SER A C 1
ATOM 1453 O O . SER A 1 188 ? -21.944 -6.587 20.778 1.00 67.12 188 SER A O 1
ATOM 1455 N N . ARG A 1 189 ? -21.126 -6.451 18.693 1.00 70.25 189 ARG A N 1
ATOM 1456 C CA . ARG A 1 189 ? -22.411 -6.203 18.032 1.00 70.25 189 ARG A CA 1
ATOM 1457 C C . ARG A 1 189 ? -23.356 -7.374 18.232 1.00 70.25 189 ARG A C 1
ATOM 1459 O O . ARG A 1 189 ? -24.473 -7.152 18.675 1.00 70.25 189 ARG A O 1
ATOM 1466 N N . HIS A 1 190 ? -22.915 -8.612 18.016 1.00 77.50 190 HIS A N 1
ATOM 1467 C CA . HIS A 1 190 ? -23.754 -9.781 18.287 1.00 77.50 190 HIS A CA 1
ATOM 1468 C C . HIS A 1 190 ? -24.123 -9.914 19.768 1.00 77.50 190 HIS A C 1
ATOM 1470 O O . HIS A 1 190 ? -25.262 -10.251 20.090 1.00 77.50 190 HIS A O 1
ATOM 1476 N N . ALA A 1 191 ? -23.203 -9.611 20.686 1.00 77.31 191 ALA A N 1
ATOM 1477 C CA . ALA A 1 191 ? -23.497 -9.592 22.115 1.00 77.31 191 ALA A CA 1
ATOM 1478 C C . ALA A 1 191 ? -24.510 -8.489 22.477 1.00 77.31 191 ALA A C 1
ATOM 1480 O O . ALA A 1 191 ? -25.425 -8.730 23.263 1.00 77.31 191 ALA A O 1
ATOM 1481 N N . MET A 1 192 ? -24.391 -7.302 21.880 1.00 82.19 192 MET A N 1
ATOM 1482 C CA . MET A 1 192 ? -25.322 -6.184 22.050 1.00 82.19 192 MET A CA 1
ATOM 1483 C C . MET A 1 192 ? -26.693 -6.471 21.443 1.00 82.19 192 MET A C 1
ATOM 1485 O O . MET A 1 192 ? -27.702 -6.186 22.081 1.00 82.19 192 MET A O 1
ATOM 1489 N N . GLU A 1 193 ? -26.750 -7.071 20.255 1.00 86.69 193 GLU A N 1
ATOM 1490 C CA . GLU A 1 193 ? -27.983 -7.520 19.601 1.00 86.69 193 GLU A CA 1
ATOM 1491 C C . GLU A 1 193 ? -28.686 -8.572 20.463 1.00 86.69 193 GLU A C 1
ATOM 1493 O O . GLU A 1 193 ? -29.881 -8.456 20.733 1.00 86.69 193 GLU A O 1
ATOM 1498 N N . ALA A 1 194 ? -27.944 -9.560 20.973 1.00 88.06 194 ALA A N 1
ATOM 1499 C CA . ALA A 1 194 ? -28.486 -10.587 21.858 1.00 88.06 194 ALA A CA 1
ATOM 1500 C C . ALA A 1 194 ? -29.007 -10.002 23.181 1.00 88.06 194 ALA A C 1
ATOM 1502 O O . ALA A 1 194 ? -30.072 -10.402 23.657 1.00 88.06 194 ALA A O 1
ATOM 1503 N N . MET A 1 195 ? -28.290 -9.043 23.775 1.00 88.19 195 MET A N 1
ATOM 1504 C CA . MET A 1 195 ? -28.728 -8.363 24.998 1.00 88.19 195 MET A CA 1
ATOM 1505 C C . MET A 1 195 ? -29.943 -7.460 24.757 1.00 88.19 195 MET A C 1
ATOM 1507 O O . MET A 1 195 ? -30.870 -7.479 25.563 1.00 88.19 195 MET A O 1
ATOM 1511 N N . THR A 1 196 ? -29.982 -6.735 23.639 1.00 89.62 196 THR A N 1
ATOM 1512 C CA . THR A 1 196 ? -31.130 -5.901 23.243 1.00 89.62 196 THR A CA 1
ATOM 1513 C C . THR A 1 196 ? -32.368 -6.761 23.031 1.00 89.62 196 THR A C 1
ATOM 1515 O O . THR A 1 196 ? -33.403 -6.505 23.640 1.00 89.62 196 THR A O 1
ATOM 1518 N N . LYS A 1 197 ? -32.238 -7.862 22.284 1.00 94.62 197 LYS A N 1
ATOM 1519 C CA . LYS A 1 197 ? -33.329 -8.817 22.067 1.00 94.62 197 LYS A CA 1
ATOM 1520 C C . LYS A 1 197 ? -33.837 -9.422 23.377 1.00 94.62 197 LYS A C 1
ATOM 1522 O O . LYS A 1 197 ? -35.038 -9.520 23.600 1.00 94.62 197 LYS A O 1
ATOM 1527 N N . LYS A 1 198 ? -32.931 -9.773 24.293 1.00 93.44 198 LYS A N 1
ATOM 1528 C CA . LYS A 1 198 ? -33.308 -10.264 25.626 1.00 93.44 198 LYS A CA 1
ATOM 1529 C C . LYS A 1 198 ? -34.064 -9.207 26.439 1.00 93.44 198 LYS A C 1
ATOM 1531 O O . LYS A 1 198 ? -34.984 -9.558 27.175 1.00 93.44 198 LYS A O 1
ATOM 1536 N N . ALA A 1 199 ? -33.684 -7.934 26.335 1.00 92.75 199 ALA A N 1
ATOM 1537 C CA . ALA A 1 199 ? -34.413 -6.849 26.983 1.00 92.75 199 ALA A CA 1
ATOM 1538 C C . ALA A 1 199 ? -35.823 -6.688 26.392 1.00 92.75 199 ALA A C 1
ATOM 1540 O O . ALA A 1 199 ? -36.782 -6.591 27.155 1.00 92.75 199 ALA A O 1
ATOM 1541 N N . GLU A 1 200 ? -35.969 -6.745 25.065 1.00 93.19 200 GLU A N 1
ATOM 1542 C CA . GLU A 1 200 ? -37.271 -6.725 24.379 1.00 93.19 200 GLU A CA 1
ATOM 1543 C C . GLU A 1 200 ? -38.177 -7.878 24.841 1.00 93.19 200 GLU A C 1
ATOM 1545 O O . GLU A 1 200 ? -39.327 -7.647 25.223 1.00 93.19 200 GLU A O 1
ATOM 1550 N N . ASP A 1 201 ? -37.644 -9.103 24.910 1.00 97.19 201 ASP A N 1
ATOM 1551 C CA . ASP A 1 201 ? -38.374 -10.280 25.398 1.00 97.19 201 ASP A CA 1
ATOM 1552 C C . ASP A 1 201 ? -38.859 -10.098 26.846 1.00 97.19 201 ASP A C 1
ATOM 1554 O O . ASP A 1 201 ? -40.004 -10.420 27.176 1.00 97.19 201 ASP A O 1
ATOM 1558 N N . LEU A 1 202 ? -38.016 -9.540 27.721 1.00 96.19 202 LEU A N 1
ATOM 1559 C CA . LEU A 1 202 ? -38.385 -9.245 29.108 1.00 96.19 202 LEU A CA 1
ATOM 1560 C C . LEU A 1 202 ? -39.457 -8.152 29.203 1.00 96.19 202 LEU A C 1
ATOM 1562 O O . LEU A 1 202 ? -40.346 -8.249 30.052 1.00 96.19 202 LEU A O 1
ATOM 1566 N N . MET A 1 203 ? -39.423 -7.142 28.329 1.00 93.75 203 MET A N 1
ATOM 1567 C CA . MET A 1 203 ? -40.470 -6.115 28.265 1.00 93.75 203 MET A CA 1
ATOM 1568 C C . MET A 1 203 ? -41.816 -6.715 27.850 1.00 93.75 203 MET A C 1
ATOM 1570 O O . MET A 1 203 ? -42.824 -6.419 28.492 1.00 93.75 203 MET A O 1
ATOM 1574 N N . MET A 1 204 ? -41.834 -7.606 26.851 1.00 96.19 204 MET A N 1
ATOM 1575 C CA . MET A 1 204 ? -43.050 -8.316 26.423 1.00 96.19 204 MET A CA 1
ATOM 1576 C C . MET A 1 204 ? -43.627 -9.220 27.523 1.00 96.19 204 MET A C 1
ATOM 1578 O O . MET A 1 204 ? -44.838 -9.396 27.608 1.00 96.19 204 MET A O 1
ATOM 1582 N N . GLN A 1 205 ? -42.777 -9.751 28.404 1.00 97.19 205 GLN A N 1
ATOM 1583 C CA . GLN A 1 205 ? -43.177 -10.562 29.561 1.00 97.19 205 GLN A CA 1
ATOM 1584 C C . GLN A 1 205 ? -43.615 -9.730 30.783 1.00 97.19 205 GLN A C 1
ATOM 1586 O O . GLN A 1 205 ? -43.882 -10.293 31.843 1.00 97.19 205 GLN A O 1
ATOM 1591 N N . GLY A 1 206 ? -43.651 -8.396 30.687 1.00 96.94 206 GLY A N 1
ATOM 1592 C CA . GLY A 1 206 ? -43.978 -7.509 31.810 1.00 96.94 206 GLY A CA 1
ATOM 1593 C C . GLY A 1 206 ? -42.853 -7.345 32.843 1.00 96.94 206 GLY A C 1
ATOM 1594 O O . GLY A 1 206 ? -43.047 -6.697 33.870 1.00 96.94 206 GLY A O 1
ATOM 1595 N N . ARG A 1 207 ? -41.649 -7.871 32.579 1.00 96.88 207 ARG A N 1
ATOM 1596 C CA . ARG A 1 207 ? -40.466 -7.802 33.461 1.00 96.88 207 ARG A CA 1
ATOM 1597 C C . ARG A 1 207 ? -39.637 -6.544 33.188 1.00 96.88 207 ARG A C 1
ATOM 1599 O O . ARG A 1 207 ? -38.436 -6.599 32.930 1.00 96.88 207 ARG A O 1
ATOM 1606 N N . GLN A 1 208 ? -40.288 -5.384 33.258 1.00 94.81 208 GLN A N 1
ATOM 1607 C CA . GLN A 1 208 ? -39.721 -4.098 32.830 1.00 94.81 208 GLN A CA 1
ATOM 1608 C C . GLN A 1 208 ? -38.440 -3.701 33.581 1.00 94.81 208 GLN A C 1
ATOM 1610 O O . GLN A 1 208 ? -37.513 -3.173 32.973 1.00 94.81 208 GLN A O 1
ATOM 1615 N N . ARG A 1 209 ? -38.356 -3.977 34.890 1.00 95.06 209 ARG A N 1
ATOM 1616 C CA . ARG A 1 209 ? -37.179 -3.623 35.702 1.00 95.06 209 ARG A CA 1
ATOM 1617 C C . ARG A 1 209 ? -35.912 -4.341 35.232 1.00 95.06 209 ARG A C 1
ATOM 1619 O O . ARG A 1 209 ? -34.872 -3.710 35.090 1.00 95.06 209 ARG A O 1
ATOM 1626 N N . GLU A 1 210 ? -36.018 -5.634 34.947 1.00 93.12 210 GLU A N 1
ATOM 1627 C CA . GLU A 1 210 ? -34.885 -6.433 34.472 1.00 93.12 210 GLU A CA 1
ATOM 1628 C C . GLU A 1 210 ? -34.471 -6.045 33.050 1.00 93.12 210 GLU A C 1
ATOM 1630 O O . GLU A 1 210 ? -33.283 -5.999 32.741 1.00 93.12 210 GLU A O 1
ATOM 1635 N N . ALA A 1 211 ? -35.439 -5.709 32.192 1.00 92.19 211 ALA A N 1
ATOM 1636 C CA . ALA A 1 211 ? -35.145 -5.190 30.861 1.00 92.19 211 ALA A CA 1
ATOM 1637 C C . ALA A 1 211 ? -34.352 -3.873 30.919 1.00 92.19 211 ALA A C 1
ATOM 1639 O O . ALA A 1 211 ? -33.371 -3.716 30.194 1.00 92.19 211 ALA A O 1
ATOM 1640 N N . LEU A 1 212 ? -34.736 -2.948 31.809 1.00 92.69 212 LEU A N 1
ATOM 1641 C CA . LEU A 1 212 ? -34.027 -1.680 32.001 1.00 92.69 212 LEU A CA 1
ATOM 1642 C C . LEU A 1 212 ? -32.598 -1.883 32.518 1.00 92.69 212 LEU A C 1
ATOM 1644 O O . LEU A 1 212 ? -31.687 -1.222 32.027 1.00 92.69 212 LEU A O 1
ATOM 1648 N N . GLU A 1 213 ? -32.381 -2.818 33.447 1.00 93.56 213 GLU A N 1
ATOM 1649 C CA . GLU A 1 213 ? -31.033 -3.165 33.919 1.00 93.56 213 GLU A CA 1
ATOM 1650 C C . GLU A 1 213 ? -30.154 -3.703 32.777 1.00 93.56 213 GLU A C 1
ATOM 1652 O O . GLU A 1 213 ? -28.993 -3.309 32.648 1.00 93.56 213 GLU A O 1
ATOM 1657 N N . ILE A 1 214 ? -30.703 -4.545 31.891 1.00 90.94 214 ILE A N 1
ATOM 1658 C CA . ILE A 1 214 ? -29.974 -5.021 30.706 1.00 90.94 214 ILE A CA 1
ATOM 1659 C C . ILE A 1 214 ? -29.649 -3.864 29.758 1.00 90.94 214 ILE A C 1
ATOM 1661 O O . ILE A 1 214 ? -28.501 -3.744 29.334 1.00 90.94 214 ILE A O 1
ATOM 1665 N N . LEU A 1 215 ? -30.610 -2.992 29.445 1.00 87.69 215 LEU A N 1
ATOM 1666 C CA . LEU A 1 215 ? -30.378 -1.850 28.553 1.00 87.69 215 LEU A CA 1
ATOM 1667 C C . LEU A 1 215 ? -29.347 -0.870 29.124 1.00 87.69 215 LEU A C 1
ATOM 1669 O O . LEU A 1 215 ? -28.518 -0.349 28.379 1.00 87.69 215 LEU A O 1
ATOM 1673 N N . GLN A 1 216 ? -29.344 -0.655 30.440 1.00 88.75 216 GLN A N 1
ATOM 1674 C CA . GLN A 1 216 ? -28.339 0.169 31.105 1.00 88.75 216 GLN A CA 1
ATOM 1675 C C . GLN A 1 216 ? -26.941 -0.454 30.992 1.00 88.75 216 GLN A C 1
ATOM 1677 O O . GLN A 1 216 ? -25.983 0.248 30.665 1.00 88.75 216 GLN A O 1
ATOM 1682 N N . ASN A 1 217 ? -26.828 -1.774 31.167 1.00 84.94 217 ASN A N 1
ATOM 1683 C CA . ASN A 1 217 ? -25.574 -2.502 30.969 1.00 84.94 217 ASN A CA 1
ATOM 1684 C C . ASN A 1 217 ? -25.090 -2.436 29.512 1.00 84.94 217 ASN A C 1
ATOM 1686 O O . ASN A 1 217 ? -23.898 -2.236 29.278 1.00 84.94 217 ASN A O 1
ATOM 1690 N N . VAL A 1 218 ? -25.997 -2.542 28.533 1.00 84.56 218 VAL A N 1
ATOM 1691 C CA . VAL A 1 218 ? -25.679 -2.364 27.104 1.00 84.56 218 VAL A CA 1
ATOM 1692 C C . VAL A 1 218 ? -25.178 -0.945 26.836 1.00 84.56 218 VAL A C 1
ATOM 1694 O O . VAL A 1 218 ? -24.138 -0.776 26.203 1.00 84.56 218 VAL A O 1
ATOM 1697 N N . GLY A 1 219 ? -25.861 0.075 27.364 1.00 79.88 219 GLY A N 1
ATOM 1698 C CA . GLY A 1 219 ? -25.447 1.472 27.229 1.00 79.88 219 GLY A CA 1
ATOM 1699 C C . GLY A 1 219 ? -24.067 1.740 27.832 1.00 79.88 219 GLY A C 1
ATOM 1700 O O . GLY A 1 219 ? -23.240 2.411 27.216 1.00 79.88 219 GLY A O 1
ATOM 1701 N N . GLN A 1 220 ? -23.771 1.166 28.999 1.00 80.56 220 GLN A N 1
ATOM 1702 C CA . GLN A 1 220 ? -22.468 1.318 29.646 1.00 80.56 220 GLN A CA 1
ATOM 1703 C C . GLN A 1 220 ? -21.359 0.542 28.920 1.00 80.56 220 GLN A C 1
ATOM 1705 O O . GLN A 1 220 ? -20.242 1.043 28.794 1.00 80.56 220 GLN A O 1
ATOM 1710 N N . ALA A 1 221 ? -21.658 -0.642 28.380 1.00 76.69 221 ALA A N 1
ATOM 1711 C CA . ALA A 1 221 ? -20.740 -1.375 27.511 1.00 76.69 221 ALA A CA 1
ATOM 1712 C C . ALA A 1 221 ? -20.420 -0.580 26.234 1.00 76.69 221 ALA A C 1
ATOM 1714 O O . ALA A 1 221 ? -19.245 -0.431 25.902 1.00 76.69 221 ALA A O 1
ATOM 1715 N N . ALA A 1 222 ? -21.433 0.017 25.594 1.00 73.94 222 ALA A N 1
ATOM 1716 C CA . ALA A 1 222 ? -21.266 0.885 24.427 1.00 73.94 222 ALA A CA 1
ATOM 1717 C C . ALA A 1 222 ? -20.382 2.098 24.734 1.00 73.94 222 ALA A C 1
ATOM 1719 O O . ALA A 1 222 ? -19.473 2.424 23.975 1.00 73.94 222 ALA A O 1
ATOM 1720 N N . GLN A 1 223 ? -20.618 2.755 25.872 1.00 71.94 223 GLN A N 1
ATOM 1721 C CA . GLN A 1 223 ? -19.812 3.892 26.312 1.00 71.94 223 GLN A CA 1
ATOM 1722 C C . GLN A 1 223 ? -18.363 3.494 26.597 1.00 71.94 223 GLN A C 1
ATOM 1724 O O . GLN A 1 223 ? -17.451 4.225 26.219 1.00 71.94 223 GLN A O 1
ATOM 1729 N N . ASN A 1 224 ? -18.133 2.335 27.217 1.00 72.25 224 ASN A N 1
ATOM 1730 C CA . ASN A 1 224 ? -16.788 1.822 27.475 1.00 72.25 224 ASN A CA 1
ATOM 1731 C C . ASN A 1 224 ? -16.056 1.453 26.177 1.00 72.25 224 ASN A C 1
ATOM 1733 O O . ASN A 1 224 ? -14.863 1.724 26.047 1.00 72.25 224 ASN A O 1
ATOM 1737 N N . GLU A 1 225 ? -16.751 0.858 25.209 1.00 69.62 225 GLU A N 1
ATOM 1738 C CA . GLU A 1 225 ? -16.194 0.535 23.893 1.00 69.62 225 GLU A CA 1
ATOM 1739 C C . GLU A 1 225 ? -15.878 1.808 23.103 1.00 69.62 225 GLU A C 1
ATOM 1741 O O . GLU A 1 225 ? -14.770 1.952 22.586 1.00 69.62 225 GLU A O 1
ATOM 1746 N N . TYR A 1 226 ? -16.779 2.793 23.127 1.00 66.69 226 TYR A N 1
ATOM 1747 C CA . TYR A 1 226 ? -16.538 4.116 22.558 1.00 66.69 226 TYR A CA 1
ATOM 1748 C C . TYR A 1 226 ? -15.352 4.820 23.234 1.00 66.69 226 TYR A C 1
ATOM 1750 O O . TYR A 1 226 ? -14.498 5.379 22.548 1.00 66.69 226 TYR A O 1
ATOM 1758 N N . ALA A 1 227 ? -15.237 4.760 24.563 1.00 66.69 227 ALA A N 1
ATOM 1759 C CA . ALA A 1 227 ? -14.118 5.337 25.309 1.00 66.69 227 ALA A CA 1
ATOM 1760 C C . ALA A 1 227 ? -12.780 4.656 24.976 1.00 66.69 227 ALA A C 1
ATOM 1762 O O . ALA A 1 227 ? -11.767 5.338 24.839 1.00 66.69 227 ALA A O 1
ATOM 1763 N N . ARG A 1 228 ? -12.763 3.331 24.776 1.00 68.50 228 ARG A N 1
ATOM 1764 C CA . ARG A 1 228 ? -11.567 2.600 24.315 1.00 68.50 228 ARG A CA 1
ATOM 1765 C C . ARG A 1 228 ? -11.196 2.976 22.886 1.00 68.50 228 ARG A C 1
ATOM 1767 O O . ARG A 1 228 ? -10.043 3.310 22.621 1.00 68.50 228 ARG A O 1
ATOM 1774 N N . ALA A 1 229 ? -12.176 2.993 21.984 1.00 66.94 229 ALA A N 1
ATOM 1775 C CA . ALA A 1 229 ? -11.985 3.373 20.586 1.00 66.94 229 ALA A CA 1
ATOM 1776 C C . ALA A 1 229 ? -11.532 4.834 20.425 1.00 66.94 229 ALA A C 1
ATOM 1778 O O . ALA A 1 229 ? -10.829 5.157 19.469 1.00 66.94 229 ALA A O 1
ATOM 1779 N N . THR A 1 230 ? -11.903 5.708 21.367 1.00 69.12 230 THR A N 1
ATOM 1780 C CA . THR A 1 230 ? -11.524 7.129 21.376 1.00 69.12 230 THR A CA 1
ATOM 1781 C C . THR A 1 230 ? -10.323 7.465 22.274 1.00 69.12 230 THR A C 1
ATOM 1783 O O . THR A 1 230 ? -9.872 8.611 22.280 1.00 69.12 230 THR A O 1
ATOM 1786 N N . GLY A 1 231 ? -9.786 6.481 23.003 1.00 75.25 231 GLY A N 1
ATOM 1787 C CA . GLY A 1 231 ? -8.675 6.619 23.948 1.00 75.25 231 GLY A CA 1
ATOM 1788 C C . GLY A 1 231 ? -7.309 6.191 23.393 1.00 75.25 231 GLY A C 1
ATOM 1789 O O . GLY A 1 231 ? -7.078 6.160 22.184 1.00 75.25 231 GLY A O 1
ATOM 1790 N N . SER A 1 232 ? -6.374 5.859 24.292 1.00 82.44 232 SER A N 1
ATOM 1791 C CA . SER A 1 232 ? -5.031 5.354 23.943 1.00 82.44 232 SER A CA 1
ATOM 1792 C C . SER A 1 232 ? -5.077 4.066 23.123 1.00 82.44 232 SER A C 1
ATOM 1794 O O . SER A 1 232 ? -4.307 3.916 22.178 1.00 82.44 232 SER A O 1
ATOM 1796 N N . ASP A 1 233 ? -6.015 3.175 23.439 1.00 83.31 233 ASP A N 1
ATOM 1797 C CA . ASP A 1 233 ? -6.176 1.890 22.754 1.00 83.31 233 ASP A CA 1
ATOM 1798 C C . ASP A 1 233 ? -6.576 2.094 21.287 1.00 83.31 233 ASP A C 1
ATOM 1800 O O . ASP A 1 233 ? -6.078 1.401 20.400 1.00 83.31 233 ASP A O 1
ATOM 1804 N N . GLY A 1 234 ? -7.406 3.105 21.007 1.00 85.00 234 GLY A N 1
ATOM 1805 C CA . GLY A 1 234 ? -7.729 3.531 19.648 1.00 85.00 234 GLY A CA 1
ATOM 1806 C C . GLY A 1 234 ? -6.495 3.978 18.861 1.00 85.00 234 GLY A C 1
ATOM 1807 O O . GLY A 1 234 ? -6.333 3.599 17.703 1.00 85.00 234 GLY A O 1
ATOM 1808 N N . ILE A 1 235 ? -5.584 4.734 19.483 1.00 88.88 235 ILE A N 1
ATOM 1809 C CA . ILE A 1 235 ? -4.332 5.159 18.835 1.00 88.88 235 ILE A CA 1
ATOM 1810 C C . ILE A 1 235 ? -3.454 3.948 18.506 1.00 88.88 235 ILE A C 1
ATOM 1812 O O . ILE A 1 235 ? -2.966 3.844 17.381 1.00 88.88 235 ILE A O 1
ATOM 1816 N N . GLU A 1 236 ? -3.260 3.028 19.454 1.00 90.50 236 GLU A N 1
ATOM 1817 C CA . GLU A 1 236 ? -2.448 1.825 19.231 1.00 90.50 236 GLU A CA 1
ATOM 1818 C C . GLU A 1 236 ? -3.057 0.911 18.161 1.00 90.50 236 GLU A C 1
ATOM 1820 O O . GLU A 1 236 ? -2.333 0.388 17.313 1.00 90.50 236 GLU A O 1
ATOM 1825 N N . LYS A 1 237 ? -4.391 0.806 18.109 1.00 88.88 237 LYS A N 1
ATOM 1826 C CA . LYS A 1 237 ? -5.116 0.120 17.032 1.00 88.88 237 LYS A CA 1
ATOM 1827 C C . LYS A 1 237 ? -4.754 0.705 15.664 1.00 88.88 237 LYS A C 1
ATOM 1829 O O . LYS A 1 237 ? -4.316 -0.030 14.785 1.00 88.88 237 LYS A O 1
ATOM 1834 N N . TRP A 1 238 ? -4.867 2.021 15.487 1.00 91.31 238 TRP A N 1
ATOM 1835 C CA . TRP A 1 238 ? -4.533 2.671 14.214 1.00 91.31 238 TRP A CA 1
ATOM 1836 C C . TRP A 1 238 ? -3.037 2.603 13.867 1.00 91.31 238 TRP A C 1
ATOM 1838 O O . TRP A 1 238 ? -2.691 2.502 12.691 1.00 91.31 238 TRP A O 1
ATOM 1848 N N . LYS A 1 239 ? -2.135 2.592 14.857 1.00 93.38 239 LYS A N 1
ATOM 1849 C CA . LYS A 1 239 ? -0.704 2.323 14.619 1.00 93.38 239 LYS A CA 1
ATOM 1850 C C . LYS A 1 239 ? -0.465 0.904 14.110 1.00 93.38 239 LYS A C 1
ATOM 1852 O O . LYS A 1 239 ? 0.299 0.727 13.165 1.00 93.38 239 LYS A O 1
ATOM 1857 N N . ALA A 1 240 ? -1.144 -0.093 14.678 1.00 92.62 240 ALA A N 1
ATOM 1858 C CA . ALA A 1 240 ? -1.061 -1.469 14.194 1.00 92.62 240 ALA A CA 1
ATOM 1859 C C . ALA A 1 240 ? -1.517 -1.583 12.727 1.00 92.62 240 ALA A C 1
ATOM 1861 O O . ALA A 1 240 ? -0.928 -2.337 11.957 1.00 92.62 240 ALA A O 1
ATOM 1862 N N . CYS A 1 241 ? -2.496 -0.777 12.308 1.00 92.69 241 CYS A N 1
ATOM 1863 C CA . CYS A 1 241 ? -2.914 -0.683 10.906 1.00 92.69 241 CYS A CA 1
ATOM 1864 C C . CYS A 1 241 ? -1.801 -0.168 9.992 1.00 92.69 241 CYS A C 1
ATOM 1866 O O . CYS A 1 241 ? -1.595 -0.713 8.912 1.00 92.69 241 CYS A O 1
ATOM 1868 N N . LEU A 1 242 ? -1.060 0.860 10.420 1.00 94.75 242 LEU A N 1
ATOM 1869 C CA . LEU A 1 242 ? 0.076 1.381 9.655 1.00 94.75 242 LEU A CA 1
ATOM 1870 C C . LEU A 1 242 ? 1.181 0.326 9.492 1.00 94.75 242 LEU A C 1
ATOM 1872 O O . LEU A 1 242 ? 1.776 0.229 8.419 1.00 94.75 242 LEU A O 1
ATOM 1876 N N . GLU A 1 243 ? 1.426 -0.497 10.513 1.00 95.69 243 GLU A N 1
ATOM 1877 C CA . GLU A 1 243 ? 2.365 -1.623 10.408 1.00 95.69 243 GLU A CA 1
ATOM 1878 C C . GLU A 1 243 ? 1.865 -2.715 9.452 1.00 95.69 243 GLU A C 1
ATOM 1880 O O . GLU A 1 243 ? 2.635 -3.179 8.614 1.00 95.69 243 GLU A O 1
ATOM 1885 N N . GLN A 1 244 ? 0.574 -3.060 9.476 1.00 94.38 244 GLN A N 1
ATOM 1886 C CA . GLN A 1 244 ? 0.007 -3.994 8.493 1.00 94.38 244 GLN A CA 1
ATOM 1887 C C . GLN A 1 244 ? 0.099 -3.448 7.060 1.00 94.38 244 GLN A C 1
ATOM 1889 O O . GLN A 1 244 ? 0.468 -4.171 6.134 1.00 94.38 244 GLN A O 1
ATOM 1894 N N . LEU A 1 245 ? -0.161 -2.152 6.851 1.00 94.50 245 LEU A N 1
ATOM 1895 C CA . LEU A 1 245 ? 0.041 -1.524 5.541 1.00 94.50 245 LEU A CA 1
ATOM 1896 C C . LEU A 1 245 ? 1.500 -1.624 5.093 1.00 94.50 245 LEU A C 1
ATOM 1898 O O . LEU A 1 245 ? 1.776 -1.925 3.936 1.00 94.50 245 LEU A O 1
ATOM 1902 N N . LYS A 1 246 ? 2.455 -1.415 5.995 1.00 95.38 246 LYS A N 1
ATOM 1903 C CA . LYS A 1 246 ? 3.877 -1.569 5.683 1.00 95.38 246 LYS A CA 1
ATOM 1904 C C . LYS A 1 246 ? 4.233 -3.012 5.302 1.00 95.38 246 LYS A C 1
ATOM 1906 O O . LYS A 1 246 ? 5.029 -3.236 4.387 1.00 95.38 246 LYS A O 1
ATOM 1911 N N . GLU A 1 247 ? 3.638 -4.001 5.955 1.00 95.50 247 GLU A N 1
ATOM 1912 C CA . GLU A 1 247 ? 3.829 -5.410 5.603 1.00 95.50 247 GLU A CA 1
ATOM 1913 C C . GLU A 1 247 ? 3.329 -5.713 4.183 1.00 95.50 247 GLU A C 1
ATOM 1915 O O . GLU A 1 247 ? 4.031 -6.359 3.403 1.00 95.50 247 GLU A O 1
ATOM 1920 N N . HIS A 1 248 ? 2.192 -5.142 3.785 1.00 94.81 248 HIS A N 1
ATOM 1921 C CA . HIS A 1 248 ? 1.544 -5.443 2.504 1.00 94.81 248 HIS A CA 1
ATOM 1922 C C . HIS A 1 248 ? 1.825 -4.463 1.357 1.00 94.81 248 HIS A C 1
ATOM 1924 O O . HIS A 1 248 ? 1.466 -4.750 0.218 1.00 94.81 248 HIS A O 1
ATOM 1930 N N . GLY A 1 249 ? 2.443 -3.312 1.619 1.00 95.25 249 GLY A N 1
ATOM 1931 C CA . GLY A 1 249 ? 2.672 -2.285 0.602 1.00 95.25 249 GLY A CA 1
ATOM 1932 C C . GLY A 1 249 ? 4.036 -2.398 -0.079 1.00 95.25 249 GLY A C 1
ATOM 1933 O O . GLY A 1 249 ? 5.030 -2.768 0.536 1.00 95.25 249 GLY A O 1
ATOM 1934 N N . TYR A 1 250 ? 4.108 -2.064 -1.356 1.00 96.81 250 TYR A N 1
ATOM 1935 C CA . TYR A 1 250 ? 5.290 -2.225 -2.193 1.00 96.81 250 TYR A CA 1
ATOM 1936 C C . TYR A 1 250 ? 5.713 -0.861 -2.748 1.00 96.81 250 TYR A C 1
ATOM 1938 O O . TYR A 1 250 ? 4.896 -0.196 -3.382 1.00 96.81 250 TYR A O 1
ATOM 1946 N N . PRO A 1 251 ? 6.959 -0.409 -2.537 1.00 96.12 251 PRO A N 1
ATOM 1947 C CA . PRO A 1 251 ? 7.414 0.894 -3.011 1.00 96.12 251 PRO A CA 1
ATOM 1948 C C . PRO A 1 251 ? 7.467 0.989 -4.539 1.00 96.12 251 PRO A C 1
ATOM 1950 O O . PRO A 1 251 ? 7.230 2.068 -5.077 1.00 96.12 251 PRO A O 1
ATOM 1953 N N . THR A 1 252 ? 7.756 -0.117 -5.232 1.00 97.75 252 THR A N 1
ATOM 1954 C CA . THR A 1 252 ? 8.040 -0.115 -6.670 1.00 97.75 252 THR A CA 1
ATOM 1955 C C . THR A 1 252 ? 7.030 -0.965 -7.433 1.00 97.75 252 THR A C 1
ATOM 1957 O O . THR A 1 252 ? 6.821 -2.138 -7.112 1.00 97.75 252 THR A O 1
ATOM 1960 N N . GLN A 1 253 ? 6.437 -0.380 -8.474 1.00 97.62 253 GLN A N 1
ATOM 1961 C CA . GLN A 1 253 ? 5.605 -1.067 -9.457 1.00 97.62 253 GLN A CA 1
ATOM 1962 C C . GLN A 1 253 ? 6.397 -1.314 -10.741 1.00 97.62 253 GLN A C 1
ATOM 1964 O O . GLN A 1 253 ? 7.202 -0.485 -11.166 1.00 97.62 253 GLN A O 1
ATOM 1969 N N . ILE A 1 254 ? 6.125 -2.449 -11.369 1.00 97.56 254 ILE A N 1
ATOM 1970 C CA . ILE A 1 254 ? 6.653 -2.863 -12.660 1.00 97.56 254 ILE A CA 1
ATOM 1971 C C . ILE A 1 254 ? 5.455 -3.188 -13.546 1.00 97.56 254 ILE A C 1
ATOM 1973 O O . ILE A 1 254 ? 4.575 -3.944 -13.148 1.00 97.56 254 ILE A O 1
ATOM 1977 N N . GLU A 1 255 ? 5.418 -2.636 -14.743 1.00 96.38 255 GLU A N 1
ATOM 1978 C CA . GLU A 1 255 ? 4.467 -2.999 -15.784 1.00 96.38 255 GLU A CA 1
ATOM 1979 C C . GLU A 1 255 ? 5.255 -3.554 -16.964 1.00 96.38 255 GLU A C 1
ATOM 1981 O O . GLU A 1 255 ? 6.147 -2.892 -17.491 1.00 96.38 255 GLU A O 1
ATOM 1986 N N . ILE A 1 256 ? 4.955 -4.793 -17.333 1.00 94.44 256 ILE A N 1
ATOM 1987 C CA . ILE A 1 256 ? 5.565 -5.513 -18.443 1.00 94.44 256 ILE A CA 1
ATOM 1988 C C . ILE A 1 256 ? 4.483 -5.701 -19.495 1.00 94.44 256 ILE A C 1
ATOM 1990 O O . ILE A 1 256 ? 3.465 -6.345 -19.238 1.00 94.44 256 ILE A O 1
ATOM 1994 N N . ALA A 1 257 ? 4.710 -5.149 -20.682 1.00 91.38 257 ALA A N 1
ATOM 1995 C CA . ALA A 1 257 ? 3.794 -5.332 -21.792 1.00 91.38 257 ALA A CA 1
ATOM 1996 C C . ALA A 1 257 ? 3.693 -6.812 -22.208 1.00 91.38 257 ALA A C 1
ATOM 1998 O O . ALA A 1 257 ? 4.685 -7.549 -22.223 1.00 91.38 257 ALA A O 1
ATOM 1999 N N . LEU A 1 258 ? 2.474 -7.220 -22.567 1.00 87.56 258 LEU A N 1
ATOM 2000 C CA . LEU A 1 258 ? 2.205 -8.532 -23.149 1.00 87.56 258 LEU A CA 1
ATOM 2001 C C . LEU A 1 258 ? 2.798 -8.621 -24.557 1.00 87.56 258 LEU A C 1
ATOM 2003 O O . LEU A 1 258 ? 2.791 -7.633 -25.296 1.00 87.56 258 LEU A O 1
ATOM 2007 N N . ASP A 1 259 ? 3.262 -9.805 -24.936 1.00 84.31 259 ASP A N 1
ATOM 2008 C CA . ASP A 1 259 ? 3.758 -10.066 -26.278 1.00 84.31 259 ASP A CA 1
ATOM 2009 C C . ASP A 1 259 ? 2.587 -10.026 -27.278 1.00 84.31 259 ASP A C 1
ATOM 2011 O O . ASP A 1 259 ? 1.641 -10.817 -27.180 1.00 84.31 259 ASP A O 1
ATOM 2015 N N . PRO A 1 260 ? 2.603 -9.087 -28.242 1.00 79.00 260 PRO A N 1
ATOM 2016 C CA . PRO A 1 260 ? 1.495 -8.913 -29.166 1.00 79.00 260 PRO A CA 1
ATOM 2017 C C . PRO A 1 260 ? 1.335 -10.099 -30.128 1.00 79.00 260 PRO A C 1
ATOM 2019 O O . PRO A 1 260 ? 0.230 -10.311 -30.627 1.00 79.00 260 PRO A O 1
ATOM 2022 N N . SER A 1 261 ? 2.375 -10.913 -30.350 1.00 75.69 261 SER A N 1
ATOM 2023 C CA . SER A 1 261 ? 2.281 -12.112 -31.195 1.00 75.69 261 SER A CA 1
ATOM 2024 C C . SER A 1 261 ? 1.276 -13.135 -30.647 1.00 75.69 261 SER A C 1
ATOM 2026 O O . SER A 1 261 ? 0.591 -13.812 -31.419 1.00 75.69 261 SER A O 1
ATOM 2028 N N . HIS A 1 262 ? 1.080 -13.158 -29.328 1.00 73.12 262 HIS A N 1
ATOM 2029 C CA . HIS A 1 262 ? 0.167 -14.070 -28.643 1.00 73.12 262 HIS A CA 1
ATOM 2030 C C . HIS A 1 262 ? -1.301 -13.608 -28.638 1.00 73.12 262 HIS A C 1
ATOM 2032 O O . HIS A 1 262 ? -2.187 -14.398 -28.322 1.00 73.12 262 HIS A O 1
ATOM 2038 N N . ARG A 1 263 ? -1.611 -12.366 -29.046 1.00 65.00 263 ARG A N 1
ATOM 2039 C CA . ARG A 1 263 ? -3.009 -11.885 -29.132 1.00 65.00 263 ARG A CA 1
ATOM 2040 C C . ARG A 1 263 ? -3.787 -12.484 -30.303 1.00 65.00 263 ARG A C 1
ATOM 2042 O O . ARG A 1 263 ? -5.008 -12.583 -30.238 1.00 65.00 263 ARG A O 1
ATOM 2049 N N . SER A 1 264 ? -3.089 -12.891 -31.359 1.00 55.88 264 SER A N 1
ATOM 2050 C CA . SER A 1 264 ? -3.697 -13.377 -32.605 1.00 55.88 264 SER A CA 1
ATOM 2051 C C . SER A 1 264 ? -4.372 -14.755 -32.494 1.00 55.88 264 SER A C 1
ATOM 2053 O O . SER A 1 264 ? -5.127 -15.137 -33.384 1.00 55.88 264 SER A O 1
ATOM 2055 N N . SER A 1 265 ? -4.139 -15.500 -31.407 1.00 52.84 265 SER A N 1
ATOM 2056 C CA . SER A 1 265 ? -4.640 -16.868 -31.221 1.00 52.84 265 SER A CA 1
ATOM 2057 C C . SER A 1 265 ? -5.883 -16.989 -30.329 1.00 52.84 265 SER A C 1
ATOM 2059 O O . SER A 1 265 ? -6.468 -18.067 -30.276 1.00 52.84 265 SER A O 1
ATOM 2061 N N . GLN A 1 266 ? -6.312 -15.917 -29.650 1.00 50.22 266 GLN A N 1
ATOM 2062 C CA . GLN A 1 266 ? -7.450 -15.944 -28.710 1.00 50.22 266 GLN A CA 1
ATOM 2063 C C . GLN A 1 266 ? -8.761 -15.375 -29.282 1.00 50.22 266 GLN A C 1
ATOM 2065 O O . GLN A 1 266 ? -9.771 -15.348 -28.583 1.00 50.22 266 GLN A O 1
ATOM 2070 N N . SER A 1 267 ? -8.771 -14.919 -30.537 1.00 46.91 267 SER A N 1
ATOM 2071 C CA . SER A 1 267 ? -9.947 -14.324 -31.190 1.00 46.91 267 SER A CA 1
ATOM 2072 C C . SER A 1 267 ? -10.717 -15.277 -32.122 1.00 46.91 267 SER A C 1
ATOM 2074 O O . SER A 1 267 ? -11.429 -14.790 -32.999 1.00 46.91 267 SER A O 1
ATOM 2076 N N . ASN A 1 268 ? -10.578 -16.599 -31.952 1.00 40.34 268 ASN A N 1
ATOM 2077 C CA . ASN A 1 268 ? -11.339 -17.622 -32.689 1.00 40.34 268 ASN A CA 1
ATOM 2078 C C . ASN A 1 268 ? -12.274 -18.402 -31.766 1.00 40.34 268 ASN A C 1
ATOM 2080 O O . ASN A 1 268 ? -11.772 -18.932 -30.750 1.00 40.34 268 ASN A O 1
#

Radius of gyration: 26.37 Å; chains: 1; bounding box: 72×59×73 Å

Foldseek 3Di:
DDDDDDDPPPPPPPPPPPPPPPFFLDDDDPPWDAQDPVAPQKTFAQDDLVVVLVVVCVVQNHFPDWDDDQQAGIKTHGFSAALVRVCVQPVVRDGFWKMKTWGHLRNPPDDPLVPFPLLSVLLVLLQQLLVPDPDRDVVVSVVLCVVQSLLSRWAFGWDPDADPVRHTDTVLVVLVVCLVCDPCNVVLVVVLVVLLVVLVVCVVVVVNVVSVVSVVVSVVSVVVVVCCCSHPVVSVSSVVSSVSSVVRTGRMMMGTDTDSVVVVPPPD

Sequence (268 aa):
MRRKMILFVILSLMGVTSSSAGDLLAPIYPGAVSFGSDRPGHFLTKDSFEQVKKFYAGDKGPATSEKNHKELGRSVFFQYMSAADVHKYDPVGSAIGVHVTVKSTEMLAGEPESSLPVVGDILGRIKMLMMRQNNPNMDAYHKLVNQYRHLSGWYFPLSDKRDASGRLMSMDKVVVALCEQGPSEETSRHAMEAMTKKAEDLMMQGRQREALEILQNVGQAAQNEYARATGSDGIEKWKACLEQLKEHGYPTQIEIALDPSHRSSQSN

Secondary structure (DSSP, 8-state):
--------------------GGGBSSPPPTT-EES-TTSTTEEEESS-HHHHHHHHHHHH-S-SEEEEETTTEEEEEEEEE-HHHHTTT-TT---EEEEEEE--S-GGGTS-GGG--HHHHHHHHHHHHHHTSSS--HHHHHHHHHHHGGGGG-B-PEEEEE-TTSPEEEHHHHHHHHHHHTTTHHHHHHHHHHHHHHHHHHHHTT-HHHHHHHHHHHHHHHHHHHHHHHSHHHHHHHHHHHHHHHHH-BSEEEEEPBPGGGGGGS--